Protein AF-A0A968RVN8-F1 (afdb_monomer)

pLDDT: mean 81.83, std 8.61, range [52.16, 93.81]

Mean predicted aligned error: 6.45 Å

Foldseek 3Di:
DFDDPVLLVLQVVVQCLLPCVNPQKHALVSQVLLLVQLVVLVVVPDPFPLSVLSNVLSVLCCVQQPCVLPPVPPRIHHSVSSNVCCRVQPDDPVSLLVSLVSVQCSLPRVRPQKHALSSQQSNLVSSVHDVVLSVVLQVLQPPVPPRIRHPVSSSVLCCCSNPNPDQPRSSCSSNRHD

Secondary structure (DSSP, 8-state):
-PPPHHHHHHHHHHHHHH--S-SSEEEHHHHHHHHHHHHHHHTTT-----HHHHHHHHHHHIIIIIGGG-SS-SSEEEHHHHHHHHHH-PPPHHHHHHHHHHHHHHH-SS-SSEEEHHHHHHHHHHTT--HHHHHHHHHHH-SS-SSEEEHHHHHHHHHHHHH---TT-GGGGTTS--

Sequence (178 aa):
MHLSEFQKRKLALVFYRHDIGKDGLVSFQDLEICGSRVAQLQQRVSQANTPEKMLFFFKKLWNRHYQPADLDSDGRVALEEYLTYNDFFWPDRKLELELMGSLFDAIDLNGDGQISWEEYAIYLRALEIEENIAQHAFSKLDLDGDGQIARQEYAKYLYEYHFGNDPEAIGNWFYGSY

Radius of gyration: 15.72 Å; Cα contacts (8 Å, |Δi|>4): 222; chains: 1; bounding box: 37×40×36 Å

Structure (mmCIF, N/CA/C/O backbone):
data_AF-A0A968RVN8-F1
#
_entry.id   AF-A0A968RVN8-F1
#
loop_
_atom_site.group_PDB
_atom_site.id
_atom_site.type_symbol
_atom_site.label_atom_id
_atom_site.label_alt_id
_atom_site.label_comp_id
_atom_site.label_asym_id
_atom_site.label_entity_id
_atom_site.label_seq_id
_atom_site.pdbx_PDB_ins_code
_atom_site.Cartn_x
_atom_site.Cartn_y
_atom_site.Cartn_z
_atom_site.occupancy
_atom_site.B_iso_or_equiv
_atom_site.auth_seq_id
_atom_site.auth_comp_id
_atom_site.auth_asym_id
_atom_site.auth_atom_id
_atom_site.pdbx_PDB_model_num
ATOM 1 N N . MET A 1 1 ? 9.942 -19.773 -9.737 1.00 54.84 1 MET A N 1
ATOM 2 C CA . MET A 1 1 ? 8.510 -20.126 -9.835 1.00 54.84 1 MET A CA 1
ATOM 3 C C . MET A 1 1 ? 7.863 -18.881 -10.397 1.00 54.84 1 MET A C 1
ATOM 5 O O . MET A 1 1 ? 8.031 -17.852 -9.768 1.00 54.84 1 MET A O 1
ATOM 9 N N . HIS A 1 2 ? 7.283 -18.948 -11.593 1.00 74.12 2 HIS A N 1
ATOM 10 C CA . HIS A 1 2 ? 6.738 -17.765 -12.264 1.00 74.12 2 HIS A CA 1
ATOM 11 C C . HIS A 1 2 ? 5.392 -17.352 -11.654 1.00 74.12 2 HIS A C 1
ATOM 13 O O . HIS A 1 2 ? 4.662 -18.203 -11.134 1.00 74.12 2 HIS A O 1
ATOM 19 N N . LEU A 1 3 ? 5.065 -16.066 -11.739 1.00 75.75 3 LEU A N 1
ATOM 20 C CA . LEU A 1 3 ? 3.804 -15.484 -11.297 1.00 75.75 3 LEU A CA 1
ATOM 21 C C . LEU A 1 3 ? 2.633 -16.042 -12.100 1.00 75.75 3 LEU A C 1
ATOM 23 O O . LEU A 1 3 ? 2.662 -16.093 -13.332 1.00 75.75 3 LEU A O 1
ATOM 27 N N . SER A 1 4 ? 1.554 -16.385 -11.401 1.00 82.38 4 SER A N 1
ATOM 28 C CA . SER A 1 4 ? 0.268 -16.642 -12.048 1.00 82.38 4 SER A CA 1
ATOM 29 C C . SER A 1 4 ? -0.316 -15.355 -12.642 1.00 82.38 4 SER A C 1
ATOM 31 O O . SER A 1 4 ? -0.062 -14.253 -12.153 1.00 82.38 4 SER A O 1
ATOM 33 N N . GLU A 1 5 ? -1.171 -15.485 -13.657 1.00 81.75 5 GLU A N 1
ATOM 34 C CA . GLU A 1 5 ? -1.889 -14.342 -14.247 1.00 81.75 5 GLU A CA 1
ATOM 35 C C . GLU A 1 5 ? -2.718 -13.565 -13.213 1.00 81.75 5 GLU A C 1
ATOM 37 O O . GLU A 1 5 ? -2.828 -12.344 -13.286 1.00 81.75 5 GLU A O 1
ATOM 42 N N . PHE A 1 6 ? -3.249 -14.253 -12.200 1.00 79.44 6 PHE A N 1
ATOM 43 C CA . PHE A 1 6 ? -3.960 -13.612 -11.097 1.00 79.44 6 PHE A CA 1
ATOM 44 C C . PHE A 1 6 ? -3.031 -12.742 -10.236 1.00 79.44 6 PHE A C 1
ATOM 46 O O . PHE A 1 6 ? -3.369 -11.606 -9.913 1.00 79.44 6 PHE A O 1
ATOM 53 N N . GLN A 1 7 ? -1.830 -13.231 -9.912 1.00 76.88 7 GLN A N 1
ATOM 54 C CA . GLN A 1 7 ? -0.839 -12.454 -9.159 1.00 76.88 7 GLN A CA 1
ATOM 55 C C . GLN A 1 7 ? -0.337 -11.244 -9.954 1.00 76.88 7 GLN A C 1
ATOM 57 O O . GLN A 1 7 ? -0.243 -10.158 -9.389 1.00 76.88 7 GLN A O 1
ATOM 62 N N . LYS A 1 8 ? -0.094 -11.393 -11.264 1.00 82.69 8 LYS A N 1
ATOM 63 C CA . LYS A 1 8 ? 0.290 -10.265 -12.131 1.00 82.69 8 LYS A CA 1
ATOM 64 C C . LYS A 1 8 ? -0.779 -9.175 -12.164 1.00 82.69 8 LYS A C 1
ATOM 66 O O . LYS A 1 8 ? -0.439 -8.002 -12.082 1.00 82.69 8 LYS A O 1
ATOM 71 N N . ARG A 1 9 ? -2.064 -9.548 -12.226 1.00 83.19 9 ARG A N 1
ATOM 72 C CA . ARG A 1 9 ? -3.177 -8.583 -12.169 1.00 83.19 9 ARG A CA 1
ATOM 73 C C . ARG A 1 9 ? -3.208 -7.815 -10.852 1.00 83.19 9 ARG A C 1
ATOM 75 O O . ARG A 1 9 ? -3.314 -6.594 -10.881 1.00 83.19 9 ARG A O 1
ATOM 82 N N . LYS A 1 10 ? -3.046 -8.502 -9.715 1.00 80.19 10 LYS A N 1
ATOM 83 C CA . LYS A 1 10 ? -2.976 -7.843 -8.399 1.00 80.19 10 LYS A CA 1
ATOM 84 C C . LYS A 1 10 ? -1.804 -6.864 -8.311 1.00 80.19 10 LYS A C 1
ATOM 86 O O . LYS A 1 10 ? -1.986 -5.742 -7.851 1.00 80.19 10 LYS A O 1
ATOM 91 N N . LEU A 1 11 ? -0.624 -7.267 -8.788 1.00 82.56 11 LEU A N 1
ATOM 92 C CA . LEU A 1 11 ? 0.563 -6.409 -8.822 1.00 82.56 11 LEU A CA 1
ATOM 93 C C . LEU A 1 11 ? 0.368 -5.191 -9.731 1.00 82.56 11 LEU A C 1
ATOM 95 O O . LEU A 1 11 ? 0.687 -4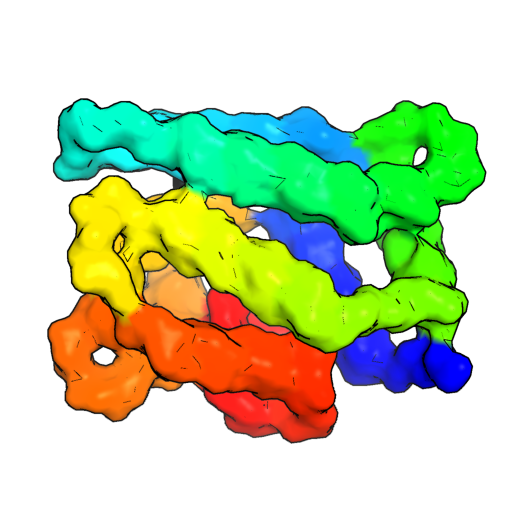.080 -9.324 1.00 82.56 11 LEU A O 1
ATOM 99 N N . ALA A 1 12 ? -0.204 -5.380 -10.921 1.00 86.25 12 ALA A N 1
ATOM 100 C CA . ALA A 1 12 ? -0.502 -4.283 -11.837 1.00 86.25 12 ALA A CA 1
ATOM 101 C C . ALA A 1 12 ? -1.507 -3.292 -11.236 1.00 86.25 12 ALA A C 1
ATOM 103 O O . ALA A 1 12 ? -1.324 -2.085 -11.348 1.00 86.25 12 ALA A O 1
ATOM 104 N N . LEU A 1 13 ? -2.539 -3.780 -10.540 1.00 83.50 13 LEU A N 1
ATOM 105 C CA . LEU A 1 13 ? -3.492 -2.910 -9.856 1.00 83.50 13 LEU A CA 1
ATOM 106 C C . LEU A 1 13 ? -2.806 -2.067 -8.776 1.00 83.50 13 LEU A C 1
ATOM 108 O O . LEU A 1 13 ? -3.009 -0.858 -8.728 1.00 83.50 13 LEU A O 1
ATOM 112 N N . VAL A 1 14 ? -1.951 -2.680 -7.954 1.00 81.81 14 VAL A N 1
ATOM 113 C CA . VAL A 1 14 ? -1.160 -1.950 -6.951 1.00 81.81 14 VAL A CA 1
ATOM 114 C C . VAL A 1 14 ? -0.243 -0.927 -7.619 1.00 81.81 14 VAL A C 1
ATOM 116 O O . VAL A 1 14 ? -0.164 0.201 -7.143 1.00 81.81 14 VAL A O 1
ATOM 119 N N . PHE A 1 15 ? 0.407 -1.282 -8.727 1.00 87.69 15 PHE A N 1
ATOM 120 C CA . PHE A 1 15 ? 1.258 -0.371 -9.490 1.00 87.69 15 PHE A CA 1
ATOM 121 C C . PHE A 1 15 ? 0.478 0.868 -9.953 1.00 87.69 15 PHE A C 1
ATOM 123 O O . PHE A 1 15 ? 0.851 1.986 -9.614 1.00 87.69 15 PHE A O 1
ATOM 130 N N . TYR A 1 16 ? -0.668 0.686 -10.615 1.00 86.38 16 TYR A N 1
ATOM 131 C CA . TYR A 1 16 ? -1.487 1.806 -11.097 1.00 86.38 16 TYR A CA 1
ATOM 132 C C . TYR A 1 16 ? -2.093 2.661 -9.980 1.00 86.38 16 TYR A C 1
ATOM 134 O O . TYR A 1 16 ? -2.406 3.825 -10.200 1.00 86.38 16 TYR A O 1
ATOM 142 N N . ARG A 1 17 ? -2.273 2.109 -8.774 1.00 82.38 17 ARG A N 1
ATOM 143 C CA . ARG A 1 17 ? -2.678 2.898 -7.599 1.00 82.38 17 ARG A CA 1
ATOM 144 C C . ARG A 1 17 ? -1.549 3.797 -7.086 1.00 82.38 17 ARG A C 1
ATOM 146 O O . ARG A 1 17 ? -1.838 4.832 -6.496 1.00 82.38 17 ARG A O 1
ATOM 153 N N . HIS A 1 18 ? -0.294 3.395 -7.280 1.00 84.00 18 HIS A N 1
ATOM 154 C CA . HIS A 1 18 ? 0.878 4.179 -6.890 1.00 84.00 18 HIS A CA 1
ATOM 155 C C . HIS A 1 18 ? 1.348 5.141 -7.988 1.00 84.00 18 HIS A C 1
ATOM 157 O O . HIS A 1 18 ? 2.009 6.119 -7.655 1.00 84.00 18 HIS A O 1
ATOM 163 N N . ASP A 1 19 ? 0.979 4.911 -9.252 1.00 87.06 19 ASP A N 1
ATOM 164 C CA . ASP A 1 19 ? 1.137 5.861 -10.363 1.00 87.06 19 ASP A CA 1
ATOM 165 C C . ASP A 1 19 ? 0.111 7.003 -10.239 1.00 87.06 19 ASP A C 1
ATOM 167 O O . ASP A 1 19 ? -0.948 7.033 -10.873 1.00 87.06 19 ASP A O 1
ATOM 171 N N . ILE A 1 20 ? 0.407 7.940 -9.340 1.00 83.69 20 ILE A N 1
ATOM 172 C CA . ILE A 1 20 ? -0.450 9.097 -9.066 1.00 83.69 20 ILE A CA 1
ATOM 173 C C . ILE A 1 20 ? -0.347 10.137 -10.185 1.00 83.69 20 ILE A C 1
ATOM 175 O O . ILE A 1 20 ? -1.344 10.795 -10.498 1.00 83.69 20 ILE A O 1
ATOM 179 N N . GLY A 1 21 ? 0.831 10.286 -10.794 1.00 82.31 21 GLY A N 1
ATOM 180 C CA . GLY A 1 21 ? 1.052 11.122 -11.970 1.00 82.31 21 GLY A CA 1
ATOM 181 C C . GLY A 1 21 ? 0.273 10.664 -13.206 1.00 82.31 21 GLY A C 1
ATOM 182 O O . GLY A 1 21 ? -0.003 11.492 -14.080 1.00 82.31 21 GLY A O 1
ATOM 183 N N . LYS A 1 22 ? -0.140 9.389 -13.249 1.00 85.25 22 LYS A N 1
ATOM 184 C CA . LYS A 1 22 ? -0.797 8.716 -14.382 1.00 85.25 22 LYS A CA 1
ATOM 185 C C . LYS A 1 22 ? 0.043 8.790 -15.650 1.00 85.25 22 LYS A C 1
ATOM 187 O O . LYS A 1 22 ? -0.500 8.915 -16.752 1.00 85.25 22 LYS A O 1
ATOM 192 N N . ASP A 1 23 ? 1.363 8.760 -15.492 1.00 88.00 23 ASP A N 1
ATOM 193 C CA . ASP A 1 23 ? 2.311 8.762 -16.605 1.00 88.00 23 ASP A CA 1
ATOM 194 C C . ASP A 1 23 ? 2.719 7.338 -17.023 1.00 88.00 23 ASP A C 1
ATOM 196 O O . ASP A 1 23 ? 3.462 7.168 -17.992 1.00 88.00 23 ASP A O 1
ATOM 200 N N . GLY A 1 24 ? 2.155 6.317 -16.365 1.00 87.75 24 GLY A N 1
ATOM 201 C CA . GLY A 1 24 ? 2.443 4.907 -16.603 1.00 87.75 24 GLY A CA 1
ATOM 202 C C . GLY A 1 24 ? 3.700 4.423 -15.885 1.00 87.75 24 GLY A C 1
ATOM 203 O O . GLY A 1 24 ? 4.106 3.280 -16.104 1.00 87.75 24 GLY A O 1
ATOM 204 N N . LEU A 1 25 ? 4.310 5.267 -15.052 1.00 91.31 25 LEU A N 1
ATOM 205 C CA . LEU A 1 25 ? 5.538 4.994 -14.325 1.00 91.31 25 LEU A CA 1
ATOM 206 C C . LEU A 1 25 ? 5.304 5.257 -12.837 1.00 91.31 25 LEU A C 1
ATOM 208 O O . LEU A 1 25 ? 4.584 6.169 -12.453 1.00 91.31 25 LEU A O 1
ATOM 212 N N . VAL A 1 26 ? 5.939 4.468 -11.974 1.00 92.00 26 VAL A N 1
ATOM 213 C CA . VAL A 1 26 ? 5.974 4.786 -10.542 1.00 92.00 26 VAL A CA 1
ATOM 214 C C . VAL A 1 26 ? 7.328 5.382 -10.212 1.00 92.00 26 VAL A C 1
ATOM 216 O O . VAL A 1 26 ? 8.367 4.758 -10.423 1.00 92.00 26 VAL A O 1
ATOM 219 N N . SER A 1 27 ? 7.319 6.586 -9.656 1.00 92.50 27 SER A N 1
ATOM 220 C CA . SER A 1 27 ? 8.504 7.273 -9.159 1.00 92.50 27 SER A CA 1
ATOM 221 C C . SER A 1 27 ? 8.377 7.581 -7.669 1.00 92.50 27 SER A C 1
ATOM 223 O O . SER A 1 27 ? 7.292 7.555 -7.080 1.00 92.50 27 SER A O 1
ATOM 225 N N . PHE A 1 28 ? 9.492 7.940 -7.031 1.00 89.44 28 PHE A N 1
ATOM 226 C CA . PHE A 1 28 ? 9.434 8.426 -5.652 1.00 89.44 28 PHE A CA 1
ATOM 227 C C . PHE A 1 28 ? 8.563 9.689 -5.525 1.00 89.44 28 PHE A C 1
ATOM 229 O O . PHE A 1 28 ? 7.911 9.880 -4.500 1.00 89.44 28 PHE A O 1
ATOM 236 N N . GLN A 1 29 ? 8.487 10.504 -6.582 1.00 89.31 29 GLN A N 1
ATOM 237 C CA . GLN A 1 29 ? 7.678 11.720 -6.605 1.00 89.31 29 GLN A CA 1
ATOM 238 C C . GLN A 1 29 ? 6.176 11.420 -6.472 1.00 89.31 29 GLN A C 1
ATOM 240 O O . GLN A 1 29 ? 5.472 12.154 -5.778 1.00 89.31 29 GLN A O 1
ATOM 245 N N . ASP A 1 30 ? 5.680 10.331 -7.065 1.00 87.31 30 ASP A N 1
ATOM 246 C CA . ASP A 1 30 ? 4.279 9.914 -6.917 1.00 87.31 30 ASP A CA 1
ATOM 247 C C . ASP A 1 30 ? 3.950 9.609 -5.455 1.00 87.31 30 ASP A C 1
ATOM 249 O O . ASP A 1 30 ? 2.958 10.089 -4.895 1.00 87.31 30 ASP A O 1
ATOM 253 N N . LEU A 1 31 ? 4.851 8.890 -4.788 1.00 85.69 31 LEU A N 1
ATOM 254 C CA . LEU A 1 31 ? 4.709 8.555 -3.377 1.00 85.69 31 LEU A CA 1
ATOM 255 C C . LEU A 1 31 ? 4.801 9.802 -2.476 1.00 85.69 31 LEU A C 1
ATOM 257 O O . LEU A 1 31 ? 4.057 9.919 -1.497 1.00 85.69 31 LEU A O 1
ATOM 261 N N . GLU A 1 32 ? 5.655 10.773 -2.818 1.00 85.56 32 GLU A N 1
ATOM 262 C CA . GLU A 1 32 ? 5.727 12.070 -2.129 1.00 85.56 32 GLU A CA 1
ATOM 263 C C . GLU A 1 32 ? 4.435 12.884 -2.281 1.00 85.56 32 GLU A C 1
ATOM 265 O O . GLU A 1 32 ? 3.979 13.509 -1.314 1.00 85.56 32 GLU A O 1
ATOM 270 N N . ILE A 1 33 ? 3.808 12.853 -3.462 1.00 86.50 33 ILE A N 1
ATOM 271 C CA . ILE A 1 33 ? 2.500 13.478 -3.692 1.00 86.50 33 ILE A CA 1
ATOM 272 C C . ILE A 1 33 ? 1.448 12.816 -2.800 1.00 86.50 33 ILE A C 1
ATOM 274 O O . ILE A 1 33 ? 0.685 13.528 -2.138 1.00 86.50 33 ILE A O 1
ATOM 278 N N . CYS A 1 34 ? 1.428 11.482 -2.714 1.00 84.19 34 CYS A N 1
ATOM 279 C CA . CYS A 1 34 ? 0.509 10.771 -1.824 1.00 84.19 34 CYS A CA 1
ATOM 280 C C . CYS A 1 34 ? 0.698 11.183 -0.362 1.00 84.19 34 CYS A C 1
ATOM 282 O O . CYS A 1 34 ? -0.265 11.556 0.311 1.00 84.19 34 CYS A O 1
ATOM 284 N N . GLY A 1 35 ? 1.940 11.162 0.131 1.00 83.44 35 GLY A N 1
ATOM 285 C CA . GLY A 1 35 ? 2.257 11.556 1.506 1.00 83.44 35 GLY A CA 1
ATOM 286 C C . GLY A 1 35 ? 1.851 13.000 1.802 1.00 83.44 35 GLY A C 1
ATOM 287 O O . GLY A 1 35 ? 1.247 13.284 2.838 1.00 83.44 35 GLY A O 1
ATOM 288 N N . SER A 1 36 ? 2.089 13.904 0.850 1.00 83.62 36 SER A N 1
ATOM 289 C CA . SER A 1 36 ? 1.682 15.309 0.949 1.00 83.62 36 SER A CA 1
ATOM 290 C C . SER A 1 36 ? 0.160 15.475 0.988 1.00 83.62 36 SER A C 1
ATOM 292 O O . SER A 1 36 ? -0.349 16.311 1.735 1.00 83.62 36 SER A O 1
ATOM 294 N N . ARG A 1 37 ? -0.591 14.671 0.225 1.00 85.81 37 ARG A N 1
ATOM 295 C CA . ARG A 1 37 ? -2.063 14.680 0.246 1.00 85.81 37 ARG A CA 1
ATOM 296 C C . ARG A 1 37 ? -2.613 14.188 1.578 1.00 85.81 37 ARG A C 1
ATOM 298 O O . ARG A 1 37 ? -3.489 14.852 2.129 1.00 85.81 37 ARG A O 1
ATOM 305 N N . VAL A 1 38 ? -2.071 13.093 2.121 1.00 83.31 38 VAL A N 1
ATOM 306 C CA . VAL A 1 38 ? -2.436 12.603 3.464 1.00 83.31 38 VAL A CA 1
ATOM 307 C C . VAL A 1 38 ? -2.198 13.701 4.497 1.00 83.31 38 VAL A C 1
ATOM 309 O O . VAL A 1 38 ? -3.113 14.044 5.238 1.00 83.31 38 VAL A O 1
ATOM 312 N N . ALA A 1 39 ? -1.018 14.328 4.483 1.00 81.31 39 ALA A N 1
ATOM 313 C CA . ALA A 1 39 ? -0.673 15.422 5.389 1.00 81.31 39 ALA A CA 1
ATOM 314 C C . ALA A 1 39 ? -1.661 16.600 5.313 1.00 81.31 39 ALA A C 1
ATOM 316 O O . ALA A 1 39 ? -2.132 17.095 6.337 1.00 81.31 39 ALA A O 1
ATOM 317 N N . GLN A 1 40 ? -2.006 17.042 4.101 1.00 82.00 40 GLN A N 1
ATOM 318 C CA . GLN A 1 40 ? -2.939 18.153 3.891 1.00 82.00 40 GLN A CA 1
ATOM 319 C C . GLN A 1 40 ? -4.366 17.819 4.330 1.00 82.00 40 GLN A C 1
ATOM 321 O O . GLN A 1 40 ? -5.053 18.673 4.894 1.00 82.00 40 GLN A O 1
ATOM 326 N N . LEU A 1 41 ? -4.834 16.601 4.049 1.00 80.62 41 LEU A N 1
ATOM 327 C CA . LEU A 1 41 ? -6.157 16.136 4.458 1.00 80.62 41 LEU A CA 1
ATOM 328 C C . LEU A 1 41 ? -6.232 15.963 5.975 1.00 80.62 41 LEU A C 1
ATOM 330 O O . LEU A 1 41 ? -7.215 16.375 6.585 1.00 80.62 41 LEU A O 1
ATOM 334 N N . GLN A 1 42 ? -5.170 15.447 6.587 1.00 74.25 42 GLN A N 1
ATOM 335 C CA . GLN A 1 42 ? -5.079 15.265 8.027 1.00 74.25 42 GLN A CA 1
ATOM 336 C C . GLN A 1 42 ? -5.088 16.593 8.786 1.00 74.25 42 GLN A C 1
ATOM 338 O O . GLN A 1 42 ? -5.808 16.703 9.772 1.00 74.25 42 GLN A O 1
ATOM 343 N N . GLN A 1 43 ? -4.357 17.617 8.331 1.00 70.94 43 GLN A N 1
ATOM 344 C CA . GLN A 1 43 ? -4.339 18.938 8.986 1.00 70.94 43 GLN A CA 1
ATOM 345 C C . GLN A 1 43 ? -5.728 19.589 9.087 1.00 70.94 43 GLN A C 1
ATOM 347 O O . GLN A 1 43 ? -5.943 20.475 9.913 1.00 70.94 43 GLN A O 1
ATOM 352 N N . ARG A 1 44 ? -6.682 19.160 8.253 1.00 65.44 44 ARG A N 1
ATOM 353 C CA . ARG A 1 44 ? -8.081 19.608 8.308 1.00 65.44 44 ARG A CA 1
ATOM 354 C C . ARG A 1 44 ? -8.907 18.869 9.367 1.00 65.44 44 ARG A C 1
ATOM 356 O O . ARG A 1 44 ? -9.990 19.340 9.695 1.00 65.44 44 ARG A O 1
ATOM 363 N N . VAL A 1 45 ? -8.413 17.737 9.872 1.00 59.75 45 VAL A N 1
ATOM 364 C CA . VAL A 1 45 ? -9.125 16.798 10.756 1.00 59.75 45 VAL A CA 1
ATOM 365 C C . VAL A 1 45 ? -8.472 16.689 12.145 1.00 59.75 45 VAL A C 1
ATOM 367 O O . VAL A 1 45 ? -9.184 16.549 13.133 1.00 59.75 45 VAL A O 1
ATOM 370 N N . SER A 1 46 ? -7.143 16.811 12.266 1.00 55.50 46 SER A N 1
ATOM 371 C CA . SER A 1 46 ? -6.407 16.723 13.541 1.00 55.50 46 SER A CA 1
ATOM 372 C C . SER A 1 46 ? -5.111 17.558 13.535 1.00 55.50 46 SER A C 1
ATOM 374 O O . SER A 1 46 ? -4.497 17.756 12.490 1.00 55.50 46 SER A O 1
ATOM 376 N N . GLN A 1 47 ? -4.673 18.039 14.710 1.00 52.84 47 GLN A N 1
ATOM 377 C CA . GLN A 1 47 ? -3.402 18.772 14.909 1.00 52.84 47 GLN A CA 1
ATOM 378 C C . GLN A 1 47 ? -2.169 17.853 15.062 1.00 52.84 47 GLN A C 1
ATOM 380 O O . GLN A 1 47 ? -1.071 18.338 15.333 1.00 52.84 47 GLN A O 1
ATOM 385 N N . ALA A 1 48 ? -2.324 16.532 14.934 1.00 53.56 48 ALA A N 1
ATOM 386 C CA . ALA A 1 48 ? -1.216 15.591 15.080 1.00 53.56 48 ALA A CA 1
ATOM 387 C C . ALA A 1 48 ? -0.234 15.662 13.888 1.00 53.56 48 ALA A C 1
ATOM 389 O O . ALA A 1 48 ? -0.634 15.580 12.727 1.00 53.56 48 ALA A O 1
ATOM 390 N N . ASN A 1 49 ? 1.067 15.784 14.183 1.00 52.16 49 ASN A N 1
ATOM 391 C CA . ASN A 1 49 ? 2.176 15.762 13.216 1.00 52.16 49 ASN A CA 1
ATOM 392 C C . ASN A 1 49 ? 2.454 14.335 12.692 1.00 52.16 49 ASN A C 1
ATOM 394 O O . ASN A 1 49 ? 3.531 13.782 12.895 1.00 52.16 49 ASN A O 1
ATOM 398 N N . THR A 1 50 ? 1.491 13.724 12.004 1.00 58.09 50 THR A N 1
ATOM 399 C CA . THR A 1 50 ? 1.631 12.384 11.402 1.00 58.09 50 THR A CA 1
ATOM 400 C C . THR A 1 50 ? 2.129 12.300 9.934 1.00 58.09 50 THR A C 1
ATOM 402 O O . THR A 1 50 ? 2.369 11.175 9.485 1.00 58.09 50 THR A O 1
ATOM 405 N N . PRO A 1 51 ? 2.409 13.390 9.169 1.00 64.31 51 PRO A N 1
ATOM 406 C CA . PRO A 1 51 ? 2.961 13.281 7.803 1.00 64.31 51 PRO A CA 1
ATOM 407 C C . PRO A 1 51 ? 4.236 12.434 7.699 1.00 64.31 51 PRO A C 1
ATOM 409 O O . PRO A 1 51 ? 4.500 11.791 6.683 1.00 64.31 51 PRO A O 1
ATOM 412 N N . GLU A 1 52 ? 5.029 12.427 8.770 1.00 74.56 52 GLU A N 1
ATOM 413 C CA . GLU A 1 52 ? 6.331 11.772 8.844 1.00 74.56 52 GLU A CA 1
ATOM 414 C C . GLU A 1 52 ? 6.223 10.248 8.754 1.00 74.56 52 GLU A C 1
ATOM 416 O O . GLU A 1 52 ? 7.037 9.625 8.071 1.00 74.56 52 GLU A O 1
ATOM 421 N N . LYS A 1 53 ? 5.200 9.637 9.376 1.00 80.38 53 LYS A N 1
ATOM 422 C CA . LYS A 1 53 ? 5.006 8.179 9.330 1.00 80.38 53 LYS A CA 1
ATOM 423 C C . LYS A 1 53 ? 4.667 7.708 7.917 1.00 80.38 53 LYS A C 1
ATOM 425 O O . LYS A 1 53 ? 5.241 6.731 7.443 1.00 80.38 53 LYS A O 1
ATOM 430 N N . MET A 1 54 ? 3.779 8.433 7.236 1.00 83.06 54 MET A N 1
ATOM 431 C CA . MET A 1 54 ? 3.360 8.115 5.871 1.00 83.06 54 MET A CA 1
ATOM 432 C C . MET A 1 54 ? 4.514 8.291 4.876 1.00 83.06 54 MET A C 1
ATOM 434 O O . MET A 1 54 ? 4.778 7.406 4.066 1.00 83.06 54 MET A O 1
ATOM 438 N N . LEU A 1 55 ? 5.278 9.384 4.985 1.00 82.06 55 LEU A N 1
ATOM 439 C CA . LEU A 1 55 ? 6.473 9.587 4.159 1.00 82.06 55 LEU A CA 1
ATOM 440 C C . LEU A 1 55 ? 7.545 8.519 4.431 1.00 82.06 55 LEU A C 1
ATOM 442 O O . LEU A 1 55 ? 8.185 8.015 3.506 1.00 82.06 55 LEU A O 1
ATOM 446 N N . PHE A 1 56 ? 7.734 8.139 5.696 1.00 85.31 56 PHE A N 1
ATOM 447 C CA . PHE A 1 56 ? 8.651 7.069 6.075 1.00 85.31 56 PHE A CA 1
ATOM 448 C C . PHE A 1 56 ? 8.220 5.711 5.506 1.00 85.31 56 PHE A C 1
ATOM 450 O O . PHE A 1 56 ? 9.066 4.970 4.997 1.00 85.31 56 PHE A O 1
ATOM 457 N N . PHE A 1 57 ? 6.919 5.403 5.534 1.00 88.31 57 PHE A N 1
ATOM 458 C CA . PHE A 1 57 ? 6.357 4.230 4.870 1.00 88.31 57 PHE A CA 1
ATOM 459 C C . PHE A 1 57 ? 6.647 4.255 3.366 1.00 88.31 57 PHE A C 1
ATOM 461 O O . PHE A 1 57 ? 7.211 3.295 2.846 1.00 88.31 57 PHE A O 1
ATOM 468 N N . PHE A 1 58 ? 6.358 5.360 2.678 1.00 87.44 58 PHE A N 1
ATOM 469 C CA . PHE A 1 58 ? 6.604 5.477 1.241 1.00 87.44 58 PHE A CA 1
ATOM 470 C C . PHE A 1 58 ? 8.078 5.332 0.871 1.00 87.44 58 PHE A C 1
ATOM 472 O O . PHE A 1 58 ? 8.411 4.664 -0.105 1.00 87.44 58 PHE A O 1
ATOM 479 N N . LYS A 1 59 ? 8.983 5.862 1.694 1.00 89.00 59 LYS A N 1
ATOM 480 C CA . LYS A 1 59 ? 10.423 5.648 1.528 1.00 89.00 59 LYS A CA 1
ATOM 481 C C . LYS A 1 59 ? 10.820 4.182 1.697 1.00 89.00 59 LYS A C 1
ATOM 483 O O . LYS A 1 59 ? 11.644 3.682 0.933 1.00 89.00 59 LYS A O 1
ATOM 488 N N . LYS A 1 60 ? 10.240 3.478 2.676 1.00 89.56 60 LYS A N 1
ATOM 489 C CA . LYS A 1 60 ? 10.432 2.028 2.829 1.00 89.56 60 LYS A CA 1
ATOM 490 C C . LYS A 1 60 ? 9.883 1.261 1.626 1.00 89.56 60 LYS A C 1
ATOM 492 O O . LYS A 1 60 ? 10.580 0.382 1.133 1.00 89.56 60 LYS A O 1
ATOM 497 N N . LEU A 1 61 ? 8.679 1.596 1.162 1.00 88.44 61 LEU A N 1
ATOM 498 C CA . LEU A 1 61 ? 8.039 0.987 -0.005 1.00 88.44 61 LEU A CA 1
ATOM 499 C C . LEU A 1 61 ? 8.914 1.157 -1.251 1.00 88.44 61 LEU A C 1
ATOM 501 O O . LEU A 1 61 ? 9.239 0.165 -1.898 1.00 88.44 61 LEU A O 1
ATOM 505 N N . TRP A 1 62 ? 9.360 2.385 -1.532 1.00 89.94 62 TRP A N 1
ATOM 506 C CA . TRP A 1 62 ? 10.226 2.694 -2.669 1.00 89.94 62 TRP A CA 1
ATOM 507 C C . TRP A 1 62 ? 11.502 1.861 -2.658 1.00 89.94 62 TRP A C 1
ATOM 509 O O . TRP A 1 62 ? 11.723 1.064 -3.563 1.00 89.94 62 TRP A O 1
ATOM 519 N N . ASN A 1 63 ? 12.299 1.974 -1.593 1.00 89.81 63 ASN A N 1
ATOM 520 C CA . ASN A 1 63 ? 13.598 1.303 -1.497 1.00 89.81 63 ASN A CA 1
ATOM 521 C C . ASN A 1 63 ? 13.496 -0.226 -1.591 1.00 89.81 63 ASN A C 1
ATOM 523 O O . ASN A 1 63 ? 14.481 -0.904 -1.874 1.00 89.81 63 ASN A O 1
ATOM 527 N N . ARG A 1 64 ? 12.322 -0.781 -1.276 1.00 84.25 64 ARG A N 1
ATOM 528 C CA . ARG A 1 64 ? 12.116 -2.217 -1.129 1.00 84.25 64 ARG A CA 1
ATOM 529 C C . ARG A 1 64 ? 11.456 -2.868 -2.338 1.00 84.25 64 ARG A C 1
ATOM 531 O O . ARG A 1 64 ? 11.844 -3.979 -2.675 1.00 84.25 64 ARG A O 1
ATOM 538 N N . HIS A 1 65 ? 10.471 -2.208 -2.945 1.00 82.81 65 HIS A N 1
ATOM 539 C CA . HIS A 1 65 ? 9.673 -2.771 -4.039 1.00 82.81 65 HIS A CA 1
ATOM 540 C C . HIS A 1 65 ? 9.955 -2.137 -5.391 1.00 82.81 65 HIS A C 1
ATOM 542 O O . HIS A 1 65 ? 9.880 -2.837 -6.395 1.00 82.81 65 HIS A O 1
ATOM 548 N N . TYR A 1 66 ? 10.262 -0.841 -5.421 1.00 88.75 66 TYR A N 1
ATOM 549 C CA . TYR A 1 66 ? 10.418 -0.106 -6.673 1.00 88.75 66 TYR A CA 1
ATOM 550 C C . TYR A 1 66 ? 11.890 0.060 -7.039 1.00 88.75 66 TYR A C 1
ATOM 552 O O . TYR A 1 66 ? 12.293 -0.364 -8.108 1.00 88.75 66 TYR A O 1
ATOM 560 N N . GLN A 1 67 ? 12.732 0.539 -6.124 1.00 90.12 67 GLN A N 1
ATOM 561 C CA . GLN A 1 67 ? 14.157 0.747 -6.394 1.00 90.12 67 GLN A CA 1
ATOM 562 C C . GLN A 1 67 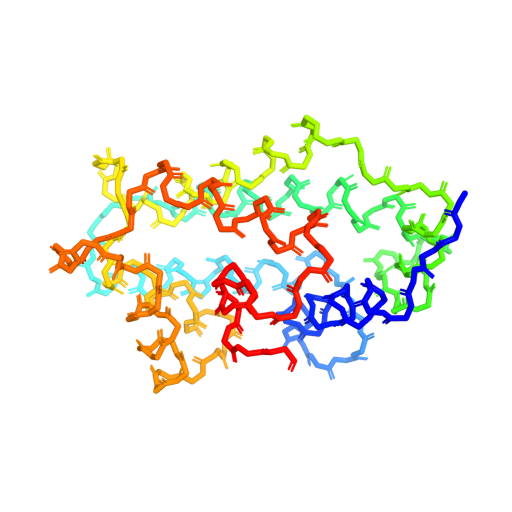? 14.893 -0.514 -6.896 1.00 90.12 67 GLN A C 1
ATOM 564 O O . GLN A 1 67 ? 15.718 -0.385 -7.790 1.00 90.12 67 GLN A O 1
ATOM 569 N N . PRO A 1 68 ? 14.644 -1.735 -6.379 1.00 88.94 68 PRO A N 1
ATOM 570 C CA . PRO A 1 68 ? 15.278 -2.935 -6.935 1.00 88.94 68 PRO A CA 1
ATOM 571 C C . PRO A 1 68 ? 14.702 -3.371 -8.290 1.00 88.94 68 PRO A C 1
ATOM 573 O O . PRO A 1 68 ? 15.327 -4.175 -8.979 1.00 88.94 68 PRO A O 1
ATOM 576 N N . ALA A 1 69 ? 13.501 -2.892 -8.621 1.00 89.00 69 ALA A N 1
ATOM 577 C CA . ALA A 1 69 ? 12.811 -3.141 -9.876 1.00 89.00 69 ALA A CA 1
ATOM 578 C C . ALA A 1 69 ? 13.095 -2.068 -10.939 1.00 89.00 69 ALA A C 1
ATOM 580 O O . ALA A 1 69 ? 12.705 -2.274 -12.074 1.00 89.00 69 ALA A O 1
ATOM 581 N N . ASP A 1 70 ? 13.771 -0.970 -10.594 1.00 92.12 70 ASP A N 1
ATOM 582 C CA . ASP A 1 70 ? 14.317 0.026 -11.524 1.00 92.12 70 ASP A CA 1
ATOM 583 C C . ASP A 1 70 ? 15.552 -0.581 -12.221 1.00 92.12 70 ASP A C 1
ATOM 585 O O . ASP A 1 70 ? 16.676 -0.538 -11.702 1.00 92.12 70 ASP A O 1
ATOM 589 N N . LEU A 1 71 ? 15.327 -1.289 -13.335 1.00 88.88 71 LEU A N 1
ATOM 590 C CA . LEU A 1 71 ? 16.354 -2.119 -13.973 1.00 88.88 71 LEU A CA 1
ATOM 591 C C . LEU A 1 71 ? 17.284 -1.294 -14.860 1.00 88.88 71 LEU A C 1
ATOM 593 O O . LEU A 1 71 ? 18.449 -1.670 -15.033 1.00 88.88 71 LEU A O 1
ATOM 597 N N . ASP A 1 72 ? 16.782 -0.198 -15.424 1.00 91.44 72 ASP A N 1
ATOM 598 C CA . ASP A 1 72 ? 17.567 0.733 -16.229 1.00 91.44 72 ASP A CA 1
ATOM 599 C C . ASP A 1 72 ? 18.152 1.911 -15.426 1.00 91.44 72 ASP A C 1
ATOM 601 O O . ASP A 1 72 ? 19.031 2.619 -15.931 1.00 91.44 72 ASP A O 1
ATOM 605 N N . SER A 1 73 ? 17.791 2.026 -14.142 1.00 90.81 73 SER A N 1
ATOM 606 C C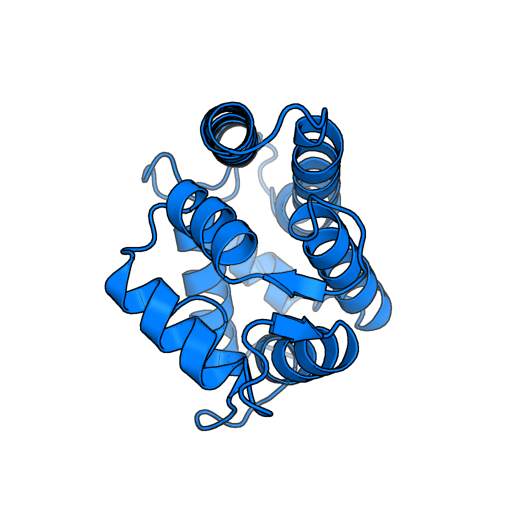A . SER A 1 73 ? 18.272 3.046 -13.203 1.00 90.81 73 SER A CA 1
ATOM 607 C C . SER A 1 73 ? 17.905 4.472 -13.616 1.00 90.81 73 SER A C 1
ATOM 609 O O . SER A 1 73 ? 18.672 5.409 -13.353 1.00 90.81 73 SER A O 1
ATOM 611 N N . ASP A 1 74 ? 16.753 4.657 -14.264 1.00 91.50 74 ASP A N 1
ATOM 612 C CA . ASP A 1 74 ? 16.246 5.973 -14.654 1.00 91.50 74 ASP A CA 1
ATOM 613 C C . ASP A 1 74 ? 15.541 6.723 -13.500 1.00 91.50 74 ASP A C 1
ATOM 615 O O . ASP A 1 74 ? 15.203 7.909 -13.624 1.00 91.50 74 ASP A O 1
ATOM 619 N N . GLY A 1 75 ? 15.403 6.073 -12.336 1.00 89.56 75 GLY A N 1
ATOM 620 C CA . GLY A 1 75 ? 14.758 6.618 -11.143 1.00 89.56 75 GLY A CA 1
ATOM 621 C C . GLY A 1 75 ? 13.232 6.517 -11.172 1.00 89.56 75 GLY A C 1
ATOM 622 O O . GLY A 1 75 ? 12.557 7.120 -10.327 1.00 89.56 75 GLY A O 1
ATOM 623 N N . ARG A 1 76 ? 12.690 5.782 -12.138 1.00 92.69 76 ARG A N 1
ATOM 624 C CA . ARG A 1 76 ? 11.282 5.452 -12.325 1.00 92.69 76 ARG A CA 1
ATOM 625 C C . ARG A 1 76 ? 11.190 3.941 -12.517 1.00 92.69 76 ARG A C 1
ATOM 627 O O . ARG A 1 76 ? 12.182 3.250 -12.680 1.00 92.69 76 ARG A O 1
ATOM 634 N N . VAL A 1 77 ? 9.988 3.403 -12.389 1.00 93.00 77 VAL A N 1
ATOM 635 C CA . VAL A 1 77 ? 9.759 1.973 -12.588 1.00 93.00 77 VAL A CA 1
ATOM 636 C C . VAL A 1 77 ? 8.594 1.816 -13.533 1.00 93.00 77 VAL A C 1
ATOM 638 O O . VAL A 1 77 ? 7.489 2.267 -13.220 1.00 93.00 77 VAL A O 1
ATOM 641 N N . ALA A 1 78 ? 8.830 1.168 -14.669 1.00 93.81 78 ALA A N 1
ATOM 642 C CA . ALA A 1 78 ? 7.776 0.753 -15.579 1.00 93.81 78 ALA A CA 1
ATOM 643 C C . ALA A 1 78 ? 7.098 -0.535 -15.091 1.00 93.81 78 ALA A C 1
ATOM 645 O O . ALA A 1 78 ? 7.673 -1.346 -14.355 1.00 93.81 78 ALA A O 1
ATOM 646 N N . LEU A 1 79 ? 5.858 -0.763 -15.532 1.00 90.56 79 LEU A N 1
ATOM 647 C CA . LEU A 1 79 ? 5.102 -1.955 -15.147 1.00 90.56 79 LEU A CA 1
ATOM 648 C C . LEU A 1 79 ? 5.838 -3.242 -15.547 1.00 90.56 79 LEU A C 1
ATOM 650 O O . LEU A 1 79 ? 5.850 -4.213 -14.790 1.00 90.56 79 LEU A O 1
ATOM 654 N N . GLU A 1 80 ? 6.459 -3.263 -16.724 1.00 89.94 80 GLU A N 1
ATOM 655 C CA . GLU A 1 80 ? 7.215 -4.410 -17.219 1.00 89.94 80 GLU A CA 1
ATOM 656 C C . GLU A 1 80 ? 8.401 -4.742 -16.314 1.00 89.94 80 GLU A C 1
ATOM 658 O O . GLU A 1 80 ? 8.637 -5.917 -16.023 1.00 89.94 80 GLU A O 1
ATOM 663 N N . GLU A 1 81 ? 9.128 -3.732 -15.840 1.00 90.38 81 GLU A N 1
ATOM 664 C CA . GLU A 1 81 ? 10.260 -3.919 -14.936 1.00 90.38 81 GLU A CA 1
ATOM 665 C C . GLU A 1 81 ? 9.788 -4.405 -13.566 1.00 90.38 81 GLU A C 1
ATOM 667 O O . GLU A 1 81 ? 10.323 -5.381 -13.034 1.00 90.38 81 GLU A O 1
ATOM 672 N N . TYR A 1 82 ? 8.704 -3.815 -13.051 1.00 88.75 82 TYR A N 1
ATOM 673 C CA . TYR A 1 82 ? 8.070 -4.238 -11.808 1.00 88.75 82 TYR A CA 1
ATOM 674 C C . TYR A 1 82 ? 7.617 -5.702 -11.859 1.00 88.75 82 TYR A C 1
ATOM 676 O O . TYR A 1 82 ? 7.922 -6.488 -10.957 1.00 88.75 82 TYR A O 1
ATOM 684 N N . LEU A 1 83 ? 6.919 -6.107 -12.923 1.00 87.81 83 LEU A N 1
ATOM 685 C CA . LEU A 1 83 ? 6.465 -7.487 -13.096 1.00 87.81 83 LEU A CA 1
ATOM 686 C C . LEU A 1 83 ? 7.638 -8.448 -13.296 1.00 87.81 83 LEU A C 1
ATOM 688 O O . LEU A 1 83 ? 7.631 -9.532 -12.715 1.00 87.81 83 LEU A O 1
ATOM 692 N N . THR A 1 84 ? 8.646 -8.052 -14.076 1.00 88.00 84 THR A N 1
ATOM 693 C CA . THR A 1 84 ? 9.852 -8.859 -14.301 1.00 88.00 84 THR A CA 1
ATOM 694 C C . THR A 1 84 ? 10.580 -9.093 -12.984 1.00 88.00 84 THR A C 1
ATOM 696 O O . THR A 1 84 ? 10.860 -10.237 -12.632 1.00 88.00 84 THR A O 1
ATOM 699 N N . TYR A 1 85 ? 10.823 -8.037 -12.208 1.00 87.31 85 TYR A N 1
ATOM 700 C CA . TYR A 1 85 ? 11.466 -8.149 -10.907 1.00 87.31 85 TYR A CA 1
ATOM 701 C C . TYR A 1 85 ? 10.696 -9.092 -9.976 1.00 87.31 85 TYR A C 1
ATOM 703 O O . TYR A 1 85 ? 11.291 -10.028 -9.451 1.00 87.31 85 TYR A O 1
ATOM 711 N N . ASN A 1 86 ? 9.377 -8.920 -9.829 1.00 83.81 86 ASN A N 1
ATOM 712 C CA . ASN A 1 86 ? 8.561 -9.763 -8.942 1.00 83.81 86 ASN A CA 1
ATOM 713 C C . ASN A 1 86 ? 8.437 -11.225 -9.420 1.00 83.81 86 ASN A C 1
ATOM 715 O O . ASN A 1 86 ? 8.182 -12.113 -8.606 1.00 83.81 86 ASN A O 1
ATOM 719 N N . ASP A 1 87 ? 8.623 -11.494 -10.716 1.00 84.00 87 ASP A N 1
ATOM 720 C CA . ASP A 1 87 ? 8.628 -12.850 -11.280 1.00 84.00 87 ASP A CA 1
ATOM 721 C C . ASP A 1 87 ? 9.896 -13.636 -10.928 1.00 84.00 87 ASP A C 1
ATOM 723 O O . ASP A 1 87 ? 9.845 -14.845 -10.679 1.00 84.00 87 ASP A O 1
ATOM 727 N N . PHE A 1 88 ? 11.031 -12.941 -10.834 1.00 78.81 88 PHE A N 1
ATOM 728 C CA . PHE A 1 88 ? 12.303 -13.530 -10.415 1.00 78.81 88 PHE A CA 1
ATOM 729 C C . PHE A 1 88 ? 12.521 -13.464 -8.899 1.00 78.81 88 PHE A C 1
ATOM 731 O O . PHE A 1 88 ? 13.062 -14.402 -8.307 1.00 78.81 88 PHE A O 1
ATOM 738 N N . PHE A 1 89 ? 12.071 -12.384 -8.270 1.00 74.31 89 PHE A N 1
ATOM 739 C CA . PHE A 1 89 ? 12.255 -12.066 -6.861 1.00 74.31 89 PHE A CA 1
ATOM 740 C C . PHE A 1 89 ? 10.898 -11.844 -6.208 1.00 74.31 89 PHE A C 1
ATOM 742 O O . PHE A 1 89 ? 10.453 -10.719 -5.991 1.00 74.31 89 PHE A O 1
ATOM 749 N N . TRP A 1 90 ? 10.243 -12.950 -5.855 1.00 70.31 90 TRP A N 1
ATOM 750 C CA . TRP A 1 90 ? 9.064 -12.864 -5.007 1.00 70.31 90 TRP A CA 1
ATOM 751 C C . TRP A 1 90 ? 9.473 -12.333 -3.625 1.00 70.31 90 TRP A C 1
ATOM 753 O O . TRP A 1 90 ? 10.415 -12.879 -3.032 1.00 70.31 90 TRP A O 1
ATOM 763 N N . PRO A 1 91 ? 8.800 -11.297 -3.095 1.00 68.75 91 PRO A N 1
ATOM 764 C CA . PRO A 1 91 ? 9.174 -10.708 -1.821 1.00 68.75 91 PRO A CA 1
ATOM 765 C C . PRO A 1 91 ? 9.144 -11.751 -0.701 1.00 68.75 91 PRO A C 1
ATOM 767 O O . PRO A 1 91 ? 8.242 -12.591 -0.597 1.00 68.75 91 PRO A O 1
ATOM 770 N N . ASP A 1 92 ? 10.162 -11.698 0.159 1.00 79.31 92 ASP A N 1
ATOM 771 C CA . ASP A 1 92 ? 10.191 -12.506 1.371 1.00 79.31 92 ASP A CA 1
ATOM 772 C C . ASP A 1 92 ? 8.962 -12.176 2.231 1.00 79.31 92 ASP A C 1
ATOM 774 O O . ASP A 1 92 ? 8.668 -11.016 2.525 1.00 79.31 92 ASP A O 1
ATOM 778 N N . ARG A 1 93 ? 8.240 -13.221 2.649 1.00 76.56 93 ARG A N 1
ATOM 779 C CA . ARG A 1 93 ? 6.960 -13.078 3.355 1.00 76.56 93 ARG A CA 1
ATOM 780 C C . ARG A 1 93 ? 7.065 -12.252 4.629 1.00 76.56 93 ARG A C 1
ATOM 782 O O . ARG A 1 93 ? 6.148 -11.502 4.938 1.00 76.56 93 ARG A O 1
ATOM 789 N N . LYS A 1 94 ? 8.150 -12.398 5.392 1.00 79.56 94 LYS A N 1
ATOM 790 C CA . LYS A 1 94 ? 8.323 -11.665 6.652 1.00 79.56 94 LYS A CA 1
ATOM 791 C C . LYS A 1 94 ? 8.479 -10.174 6.375 1.00 79.56 94 LYS A C 1
ATOM 793 O O . LYS A 1 94 ? 7.916 -9.342 7.075 1.00 79.56 94 LYS A O 1
ATOM 798 N N . LEU A 1 95 ? 9.250 -9.870 5.346 1.00 78.56 95 LEU A N 1
ATOM 799 C CA . LEU A 1 95 ? 9.551 -8.526 4.896 1.00 78.56 95 LEU A CA 1
ATOM 800 C C . LEU A 1 95 ? 8.322 -7.810 4.317 1.00 78.56 95 LEU A C 1
ATOM 802 O O . LEU A 1 95 ? 8.137 -6.627 4.592 1.00 78.56 95 LEU A O 1
ATOM 806 N N . GLU A 1 96 ? 7.461 -8.529 3.597 1.00 80.25 96 GLU A N 1
ATOM 807 C CA . GLU A 1 96 ? 6.163 -8.009 3.152 1.00 80.25 96 GLU A CA 1
ATOM 808 C C . GLU A 1 96 ? 5.263 -7.657 4.340 1.00 80.25 96 GLU A C 1
ATOM 810 O O . GLU A 1 96 ? 4.730 -6.554 4.431 1.00 80.25 96 GLU A O 1
ATOM 815 N N . LEU A 1 97 ? 5.139 -8.577 5.303 1.00 81.19 97 LEU A N 1
ATOM 816 C CA . LEU A 1 97 ? 4.325 -8.369 6.501 1.00 81.19 97 LEU A CA 1
ATOM 817 C C . LEU A 1 97 ? 4.824 -7.182 7.338 1.00 81.19 97 LEU A C 1
ATOM 819 O O . LEU A 1 97 ? 4.019 -6.448 7.907 1.00 81.19 97 LEU A O 1
ATOM 823 N N . GLU A 1 98 ? 6.140 -6.962 7.400 1.00 85.19 98 GLU A N 1
ATOM 824 C CA . GLU A 1 98 ? 6.725 -5.801 8.079 1.00 85.19 98 GLU A CA 1
ATOM 825 C C . GLU A 1 98 ? 6.396 -4.482 7.363 1.00 85.19 98 GLU A C 1
ATOM 827 O O . GLU A 1 98 ? 6.060 -3.484 8.013 1.00 85.19 98 GLU A O 1
ATOM 832 N N . LEU A 1 99 ? 6.472 -4.467 6.028 1.00 83.88 99 LEU A N 1
ATOM 833 C CA . LEU A 1 99 ? 6.107 -3.296 5.235 1.00 83.88 99 LEU A CA 1
ATOM 834 C C . LEU A 1 99 ? 4.626 -2.964 5.414 1.00 83.88 99 LEU A C 1
ATOM 836 O O . LEU A 1 99 ? 4.279 -1.814 5.670 1.00 83.88 99 LEU A O 1
ATOM 840 N N . MET A 1 100 ? 3.767 -3.976 5.359 1.00 83.19 100 MET A N 1
ATOM 841 C CA . MET A 1 100 ? 2.335 -3.793 5.538 1.00 83.19 100 MET A CA 1
ATOM 842 C C . MET A 1 100 ? 1.961 -3.364 6.959 1.00 83.19 100 MET A C 1
ATOM 844 O O . MET A 1 100 ? 1.087 -2.518 7.132 1.00 83.19 100 MET A O 1
ATOM 848 N N . GLY A 1 101 ? 2.651 -3.878 7.981 1.00 86.75 101 GLY A N 1
ATOM 849 C CA . GLY A 1 101 ? 2.519 -3.369 9.347 1.00 86.75 101 GLY A CA 1
ATOM 850 C C . GLY A 1 101 ? 2.933 -1.899 9.459 1.00 86.75 101 GLY A C 1
ATOM 851 O O . GLY A 1 101 ? 2.280 -1.133 10.154 1.00 86.75 101 GLY A O 1
ATOM 852 N N . SER A 1 102 ? 3.960 -1.477 8.712 1.00 87.06 102 SER A N 1
ATOM 853 C CA . SER A 1 102 ? 4.347 -0.061 8.644 1.00 87.06 102 SER A CA 1
ATOM 854 C C . SER A 1 102 ? 3.281 0.799 7.947 1.00 87.06 102 SER A C 1
ATOM 856 O O . SER A 1 102 ? 3.142 1.966 8.301 1.00 87.06 102 SER A O 1
ATOM 858 N N . LEU A 1 103 ? 2.529 0.244 6.984 1.00 87.00 103 LEU A N 1
ATOM 859 C CA . LEU A 1 103 ? 1.373 0.923 6.387 1.00 87.00 103 LEU A CA 1
ATOM 860 C C . LEU A 1 103 ? 0.245 1.094 7.409 1.00 87.00 103 LEU A C 1
ATOM 862 O O . LEU A 1 103 ? -0.295 2.189 7.510 1.00 87.00 103 LEU A O 1
ATOM 866 N N . PHE A 1 104 ? -0.056 0.061 8.206 1.00 88.94 104 PHE A N 1
ATOM 867 C CA . PHE A 1 104 ? -1.033 0.171 9.297 1.00 88.94 104 PHE A CA 1
ATOM 868 C C . PHE A 1 104 ? -0.685 1.338 10.211 1.00 88.94 104 PHE A C 1
ATOM 870 O O . PHE A 1 104 ? -1.483 2.245 10.389 1.00 88.94 104 PHE A O 1
ATOM 877 N N . ASP A 1 105 ? 0.549 1.348 10.719 1.00 87.81 105 ASP A N 1
ATOM 878 C CA . ASP A 1 105 ? 1.004 2.347 11.684 1.00 87.81 105 ASP A CA 1
ATOM 879 C C . ASP A 1 105 ? 1.051 3.769 11.081 1.00 87.81 105 ASP A C 1
ATOM 881 O O . ASP A 1 105 ? 1.105 4.755 11.822 1.00 87.81 105 ASP A O 1
ATOM 885 N N . ALA A 1 106 ? 1.086 3.877 9.746 1.00 86.19 106 ALA A N 1
ATOM 886 C CA . ALA A 1 106 ? 1.019 5.133 9.007 1.00 86.19 106 ALA A CA 1
ATOM 887 C C . ALA A 1 106 ? -0.421 5.613 8.761 1.00 86.19 106 ALA A C 1
ATOM 889 O O . ALA A 1 106 ? -0.626 6.825 8.697 1.00 86.19 106 ALA A O 1
ATOM 890 N N . ILE A 1 107 ? -1.385 4.697 8.609 1.00 87.12 107 ILE A N 1
ATOM 891 C CA . ILE A 1 107 ? -2.818 5.012 8.488 1.00 87.12 107 ILE A CA 1
ATOM 892 C C . ILE A 1 107 ? -3.439 5.261 9.868 1.00 87.12 107 ILE A C 1
ATOM 894 O O . ILE A 1 107 ? -4.278 6.141 9.975 1.00 87.12 107 ILE A O 1
ATOM 898 N N . ASP A 1 108 ? -3.016 4.541 10.908 1.00 88.00 108 ASP A N 1
ATOM 899 C CA . ASP A 1 108 ? -3.382 4.779 12.311 1.00 88.00 108 ASP A CA 1
ATOM 900 C C . ASP A 1 108 ? -2.740 6.099 12.788 1.00 88.00 108 ASP A C 1
ATOM 902 O O . ASP A 1 108 ? -1.574 6.179 13.221 1.00 88.00 108 ASP A O 1
ATOM 906 N N . LEU A 1 109 ? -3.488 7.187 12.597 1.00 81.31 109 LEU A N 1
ATOM 907 C CA . LEU A 1 109 ? -3.001 8.544 12.789 1.00 81.31 109 LEU A CA 1
ATOM 908 C C . LEU A 1 109 ? -3.015 8.931 14.260 1.00 81.31 109 LEU A C 1
ATOM 910 O O . LEU A 1 109 ? -2.125 9.673 14.696 1.00 81.31 109 LEU A O 1
ATOM 914 N N . ASN A 1 110 ? -4.026 8.466 14.993 1.00 82.62 110 ASN A N 1
ATOM 915 C CA . ASN A 1 110 ? -4.206 8.746 16.411 1.00 82.62 110 ASN A CA 1
ATOM 916 C C . ASN A 1 110 ? -3.377 7.800 17.316 1.00 82.62 110 ASN A C 1
ATOM 918 O O . ASN A 1 110 ? -3.106 8.155 18.466 1.00 82.62 110 ASN A O 1
ATOM 922 N N . GLY A 1 111 ? -2.883 6.678 16.780 1.00 85.06 111 GLY A N 1
ATOM 923 C CA . GLY A 1 111 ? -2.046 5.703 17.474 1.00 85.06 111 GLY A CA 1
ATOM 924 C C . GLY A 1 111 ? -2.808 4.817 18.458 1.00 85.06 111 GLY A C 1
ATOM 925 O O . GLY A 1 111 ? -2.198 4.347 19.424 1.00 85.06 111 GLY A O 1
ATOM 926 N N . ASP A 1 112 ? -4.115 4.635 18.275 1.00 87.75 112 ASP A N 1
ATOM 927 C CA . ASP A 1 112 ? -4.952 3.812 19.151 1.00 87.75 112 ASP A CA 1
ATOM 928 C C . ASP A 1 112 ? -4.875 2.308 18.831 1.00 87.75 112 ASP A C 1
ATOM 930 O O . ASP A 1 112 ? -5.375 1.480 19.600 1.00 87.75 112 ASP A O 1
ATOM 934 N N . GLY A 1 113 ? -4.155 1.940 17.765 1.00 87.75 113 GLY A N 1
ATOM 935 C CA . GLY A 1 113 ? -3.959 0.559 17.339 1.00 87.75 113 GLY A CA 1
ATOM 936 C C . GLY A 1 113 ? -5.089 0.019 16.466 1.00 87.75 113 GLY A C 1
ATOM 937 O O . GLY A 1 113 ? -5.145 -1.200 16.248 1.00 87.75 113 GLY A O 1
ATOM 938 N N . GLN A 1 114 ? -5.967 0.893 15.974 1.00 90.25 114 GLN A N 1
ATOM 939 C CA . GLN A 1 114 ? -7.094 0.598 15.097 1.00 90.25 114 GLN A CA 1
ATOM 940 C C . GLN A 1 114 ? -7.118 1.617 13.946 1.00 90.25 114 GLN A C 1
ATOM 942 O O . GLN A 1 114 ? -6.501 2.672 14.018 1.00 90.25 114 GLN A O 1
ATOM 947 N N . ILE A 1 115 ? -7.769 1.274 12.835 1.00 89.88 115 ILE A N 1
ATOM 948 C CA . ILE A 1 115 ? -7.989 2.219 11.733 1.00 89.88 115 ILE A CA 1
ATOM 949 C C . ILE A 1 115 ? -9.468 2.579 11.716 1.00 89.88 115 ILE A C 1
ATOM 951 O O . ILE A 1 115 ? -10.310 1.745 11.379 1.00 89.88 115 ILE A O 1
ATOM 955 N N . SER A 1 116 ? -9.776 3.826 12.053 1.00 90.44 116 SER A N 1
ATOM 956 C CA . SER A 1 116 ? -11.128 4.376 11.930 1.00 90.44 116 SER A CA 1
ATOM 957 C C . SER A 1 116 ? -11.532 4.595 10.466 1.00 90.44 116 SER A C 1
ATOM 959 O O . SER A 1 116 ? -10.687 4.687 9.564 1.00 90.44 116 SER A O 1
ATOM 961 N N . TRP A 1 117 ? -12.837 4.736 10.213 1.00 89.31 117 TRP A N 1
ATOM 962 C CA . TRP A 1 117 ? -13.342 5.133 8.895 1.00 89.31 117 TRP A CA 1
ATOM 963 C C . TRP A 1 117 ? -12.703 6.442 8.410 1.00 89.31 117 TRP A C 1
ATOM 965 O O . TRP A 1 117 ? -12.315 6.550 7.246 1.00 89.31 117 TRP A O 1
ATOM 975 N N . GLU A 1 118 ? -12.560 7.433 9.289 1.00 87.69 118 GLU A N 1
ATOM 976 C CA . GLU A 1 118 ? -11.989 8.736 8.955 1.00 87.69 118 GLU A CA 1
ATOM 977 C C . GLU A 1 118 ? -10.535 8.615 8.481 1.00 87.69 118 GLU A C 1
ATOM 979 O O . GLU A 1 118 ? -10.157 9.219 7.472 1.00 87.69 118 GLU A O 1
ATOM 984 N N . GLU A 1 119 ? -9.727 7.811 9.171 1.00 88.19 119 GLU A N 1
ATOM 985 C CA . GLU A 1 119 ? -8.329 7.548 8.816 1.00 88.19 119 GLU A CA 1
ATOM 986 C C . GLU A 1 119 ? -8.213 6.782 7.499 1.00 88.19 119 GLU A C 1
ATOM 988 O O . GLU A 1 119 ? -7.445 7.170 6.609 1.00 88.19 119 GLU A O 1
ATOM 993 N N . TYR A 1 120 ? -9.036 5.746 7.326 1.00 87.44 120 TYR A N 1
ATOM 994 C CA . TYR A 1 120 ? -9.087 4.974 6.090 1.00 87.44 120 TYR A CA 1
ATOM 995 C C . TYR A 1 120 ? -9.504 5.840 4.893 1.00 87.44 120 TYR A C 1
ATOM 997 O O . TYR A 1 120 ? -8.865 5.812 3.838 1.00 87.44 120 TYR A O 1
ATOM 1005 N N . ALA A 1 121 ? -10.530 6.678 5.062 1.00 87.06 121 ALA A N 1
ATOM 1006 C CA . ALA A 1 121 ? -11.018 7.582 4.028 1.00 87.06 121 ALA A CA 1
ATOM 1007 C C . ALA A 1 121 ? -9.976 8.643 3.641 1.00 87.06 121 ALA A C 1
ATOM 1009 O O . ALA A 1 121 ? -9.842 8.963 2.458 1.00 87.06 121 ALA A O 1
ATOM 1010 N N . ILE A 1 122 ? -9.212 9.177 4.604 1.00 86.38 122 ILE A N 1
ATOM 1011 C CA . ILE A 1 122 ? -8.097 10.097 4.323 1.00 86.38 122 ILE A CA 1
ATOM 1012 C C . ILE A 1 122 ? -7.054 9.412 3.438 1.00 86.38 122 ILE A C 1
ATOM 1014 O O . ILE A 1 122 ? -6.647 9.985 2.422 1.00 86.38 122 ILE A O 1
ATOM 1018 N N . TYR A 1 123 ? -6.640 8.198 3.805 1.00 85.00 123 TYR A N 1
ATOM 1019 C CA . TYR A 1 123 ? -5.638 7.445 3.056 1.00 85.00 123 TYR A CA 1
ATOM 1020 C C . TYR A 1 123 ? -6.110 7.132 1.631 1.00 85.00 123 TYR A C 1
ATOM 1022 O O . TYR A 1 123 ? -5.423 7.453 0.660 1.00 85.00 123 TYR A O 1
ATOM 1030 N N . LEU A 1 124 ? -7.319 6.590 1.480 1.00 84.44 124 LEU A N 1
ATOM 1031 C CA . LEU A 1 124 ? -7.858 6.240 0.168 1.00 84.44 124 LEU A CA 1
ATOM 1032 C C . LEU A 1 124 ? -8.107 7.462 -0.722 1.00 84.44 124 LEU A C 1
ATOM 1034 O O . LEU A 1 124 ? -7.836 7.415 -1.922 1.00 84.44 124 LEU A O 1
ATOM 1038 N N . ARG A 1 125 ? -8.538 8.590 -0.148 1.00 85.44 125 ARG A N 1
ATOM 1039 C CA . ARG A 1 125 ? -8.670 9.849 -0.892 1.00 85.44 125 ARG A CA 1
ATOM 1040 C C . ARG A 1 125 ? -7.313 10.375 -1.367 1.00 85.44 125 ARG A C 1
ATOM 1042 O O . ARG A 1 125 ? -7.240 10.958 -2.447 1.00 85.44 125 ARG A O 1
ATOM 1049 N N . ALA A 1 126 ? -6.238 10.167 -0.604 1.00 84.00 126 ALA A N 1
ATOM 1050 C CA . ALA A 1 126 ? -4.888 10.530 -1.042 1.00 84.00 126 ALA A CA 1
ATOM 1051 C C . ALA A 1 126 ? -4.421 9.701 -2.253 1.00 84.00 126 ALA A C 1
ATOM 1053 O O . ALA A 1 126 ? -3.750 10.248 -3.134 1.00 84.00 126 ALA A O 1
ATOM 1054 N N . LEU A 1 127 ? -4.867 8.442 -2.329 1.00 81.56 127 LEU A N 1
ATOM 1055 C CA . LEU A 1 127 ? -4.714 7.534 -3.474 1.00 81.56 127 LEU A CA 1
ATOM 1056 C C . LEU A 1 127 ? -5.731 7.772 -4.611 1.00 81.56 127 LEU A C 1
ATOM 1058 O O . LEU A 1 127 ? -5.829 6.961 -5.527 1.00 81.56 127 LEU A O 1
ATOM 1062 N N . GLU A 1 128 ? -6.514 8.854 -4.556 1.00 83.56 128 GLU A N 1
ATOM 1063 C CA . GLU A 1 128 ? -7.575 9.169 -5.531 1.00 83.56 128 GLU A CA 1
ATOM 1064 C C . GLU A 1 128 ? -8.641 8.074 -5.697 1.00 83.56 128 GLU A C 1
ATOM 1066 O O . GLU A 1 128 ? -9.282 7.971 -6.744 1.00 83.56 128 GLU A O 1
ATOM 1071 N N . ILE A 1 129 ? -8.863 7.252 -4.672 1.00 82.56 129 ILE A N 1
ATOM 1072 C CA . ILE A 1 129 ? -9.960 6.285 -4.679 1.00 82.56 129 ILE A CA 1
ATOM 1073 C C . ILE A 1 129 ? -11.261 7.011 -4.327 1.00 82.56 129 ILE A C 1
ATOM 1075 O O . ILE A 1 129 ? -11.317 7.795 -3.376 1.00 82.56 129 ILE A O 1
ATOM 1079 N N . GLU A 1 130 ? -12.314 6.752 -5.106 1.00 83.38 130 GLU A N 1
ATOM 1080 C CA . GLU A 1 130 ? -13.632 7.337 -4.869 1.00 83.38 130 GLU A CA 1
ATOM 1081 C C . GLU A 1 130 ? -14.214 6.896 -3.516 1.00 83.38 130 GLU A C 1
ATOM 1083 O O . GLU A 1 130 ? -14.045 5.761 -3.067 1.00 83.38 130 GLU A O 1
ATOM 1088 N N . GLU A 1 131 ? -14.934 7.803 -2.857 1.00 83.81 131 GLU A N 1
ATOM 1089 C CA . GLU A 1 131 ? -15.419 7.598 -1.488 1.00 83.81 131 GLU A CA 1
ATOM 1090 C C . GLU A 1 131 ? -16.441 6.459 -1.368 1.00 83.81 131 GLU A C 1
ATOM 1092 O O . GLU A 1 131 ? -16.419 5.716 -0.395 1.00 83.81 131 GLU A O 1
ATOM 1097 N N . ASN A 1 132 ? -17.295 6.262 -2.371 1.00 84.69 132 ASN A N 1
ATOM 1098 C CA . ASN A 1 132 ? -18.214 5.120 -2.449 1.00 84.69 132 ASN A CA 1
ATOM 1099 C C . ASN A 1 132 ? -17.468 3.774 -2.495 1.00 84.69 132 ASN A C 1
ATOM 1101 O O . ASN A 1 132 ? -17.886 2.815 -1.847 1.00 84.69 132 ASN A O 1
ATOM 1105 N N . ILE A 1 133 ? -16.359 3.703 -3.238 1.00 82.88 133 ILE A N 1
ATOM 1106 C CA . ILE A 1 133 ? -15.502 2.518 -3.322 1.00 82.88 133 ILE A CA 1
ATOM 1107 C C . ILE A 1 133 ? -14.820 2.293 -1.970 1.00 82.88 133 ILE A C 1
ATOM 1109 O O . ILE A 1 133 ? -14.814 1.168 -1.471 1.00 82.88 133 ILE A O 1
ATOM 1113 N N . ALA A 1 134 ? -14.310 3.361 -1.352 1.00 83.62 134 ALA A N 1
ATOM 1114 C CA . ALA A 1 134 ? -13.712 3.322 -0.022 1.00 83.62 134 ALA A CA 1
ATOM 1115 C C . ALA A 1 134 ? -14.702 2.834 1.049 1.00 83.62 134 ALA A C 1
ATOM 1117 O O . ALA A 1 134 ? -14.368 1.942 1.822 1.00 83.62 134 ALA A O 1
ATOM 1118 N N . GLN A 1 135 ? -15.931 3.361 1.065 1.00 85.50 135 GLN A N 1
ATOM 1119 C CA . GLN A 1 135 ? -16.991 2.938 1.989 1.00 85.50 135 GLN A CA 1
ATOM 1120 C C . GLN A 1 135 ? -17.337 1.467 1.798 1.00 85.50 135 GLN A C 1
ATOM 1122 O O . GLN A 1 135 ? -17.481 0.723 2.768 1.00 85.50 135 GLN A O 1
ATOM 1127 N N . HIS A 1 136 ? -17.450 1.032 0.540 1.00 84.75 136 HIS A N 1
ATOM 1128 C CA . HIS A 1 136 ? -17.735 -0.361 0.248 1.00 84.75 136 HIS A CA 1
ATOM 1129 C C . HIS A 1 136 ? -16.606 -1.272 0.734 1.00 84.75 136 HIS A C 1
ATOM 1131 O O . HIS A 1 136 ? -16.886 -2.254 1.416 1.00 84.75 136 HIS A O 1
ATOM 1137 N N . ALA A 1 137 ? -15.347 -0.922 0.455 1.00 83.88 137 ALA A N 1
ATOM 1138 C CA . ALA A 1 137 ? -14.183 -1.653 0.945 1.00 83.88 137 ALA A CA 1
ATOM 1139 C C . ALA A 1 137 ? -14.157 -1.714 2.478 1.00 83.88 137 ALA A C 1
ATOM 1141 O O . ALA A 1 137 ? -14.077 -2.804 3.036 1.00 83.88 137 ALA A O 1
ATOM 1142 N N . PHE A 1 138 ? -14.328 -0.578 3.159 1.00 85.44 138 PHE A N 1
ATOM 1143 C CA . PHE A 1 138 ? -14.346 -0.517 4.620 1.00 85.44 138 PHE A CA 1
ATOM 1144 C C . PHE A 1 138 ? -15.426 -1.425 5.215 1.00 85.44 138 PHE A C 1
ATOM 1146 O O . PHE A 1 138 ? -15.121 -2.246 6.068 1.00 85.44 138 PHE A O 1
ATOM 1153 N N . SER A 1 139 ? -16.650 -1.390 4.675 1.00 84.19 139 SER A N 1
ATOM 1154 C CA . SER A 1 139 ? -17.755 -2.251 5.134 1.00 84.19 139 SER A CA 1
ATOM 1155 C C . SER A 1 139 ? -17.513 -3.756 4.955 1.00 84.19 139 SER A C 1
ATOM 1157 O O . SER A 1 139 ? -18.244 -4.572 5.511 1.00 84.19 139 SER A O 1
ATOM 1159 N N . LYS A 1 140 ? -16.542 -4.143 4.119 1.00 82.69 140 LYS A N 1
ATOM 1160 C CA . LYS A 1 140 ? -16.121 -5.539 3.954 1.00 82.69 140 LYS A CA 1
ATOM 1161 C C . LYS A 1 140 ? -15.008 -5.921 4.922 1.00 82.69 140 LYS A C 1
ATOM 1163 O O . LYS A 1 140 ? -14.910 -7.096 5.260 1.00 82.69 140 LYS A O 1
ATOM 1168 N N . LEU A 1 141 ? -14.170 -4.960 5.304 1.00 80.44 141 LEU A N 1
ATOM 1169 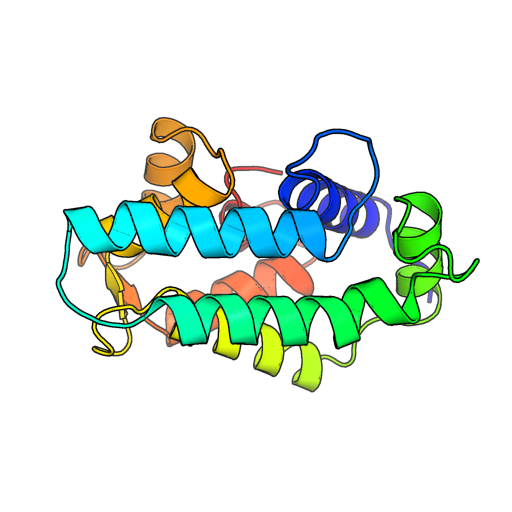C CA . LEU A 1 141 ? -13.010 -5.166 6.168 1.00 80.44 141 LEU A CA 1
ATOM 1170 C C . LEU A 1 141 ? -13.389 -5.090 7.656 1.00 80.44 141 LEU A C 1
ATOM 1172 O O . LEU A 1 141 ? -12.869 -5.877 8.439 1.00 80.44 141 LEU A O 1
ATOM 1176 N N . ASP A 1 142 ? -14.308 -4.200 8.026 1.00 82.31 142 ASP A N 1
ATOM 1177 C CA . ASP A 1 142 ? -14.913 -4.114 9.361 1.00 82.31 142 ASP A CA 1
ATOM 1178 C C . ASP A 1 142 ? -15.898 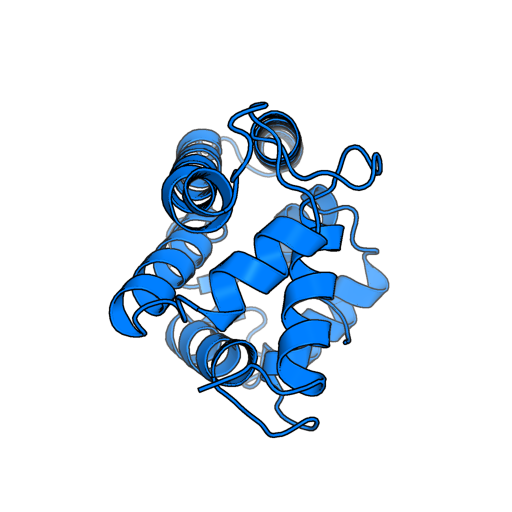-5.285 9.556 1.00 82.31 142 ASP A C 1
ATOM 1180 O O . ASP A 1 142 ? -17.060 -5.227 9.140 1.00 82.31 142 ASP A O 1
A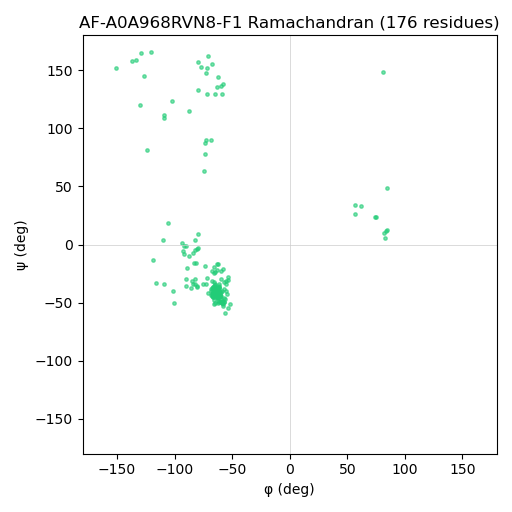TOM 1184 N N . LEU A 1 143 ? -15.400 -6.414 10.075 1.00 74.44 143 LEU A N 1
ATOM 1185 C CA . LEU A 1 143 ? -16.171 -7.661 10.156 1.00 74.44 143 LEU A CA 1
ATOM 1186 C C . LEU A 1 143 ? -17.068 -7.737 11.384 1.00 74.44 143 LEU A C 1
ATOM 1188 O O . LEU A 1 143 ? -18.120 -8.385 11.321 1.00 74.44 143 LEU A O 1
ATOM 1192 N N . ASP A 1 144 ? -16.637 -7.161 12.501 1.00 79.50 144 ASP A N 1
ATOM 1193 C CA . ASP A 1 144 ? -17.427 -7.133 13.727 1.00 79.50 144 ASP A CA 1
ATOM 1194 C C . ASP A 1 144 ? -18.379 -5.928 13.790 1.00 79.50 144 ASP A C 1
ATOM 1196 O O . ASP A 1 144 ? -19.320 -5.940 14.593 1.00 79.50 144 ASP A O 1
ATOM 1200 N N . GLY A 1 145 ? -18.236 -4.976 12.862 1.00 81.19 145 GLY A N 1
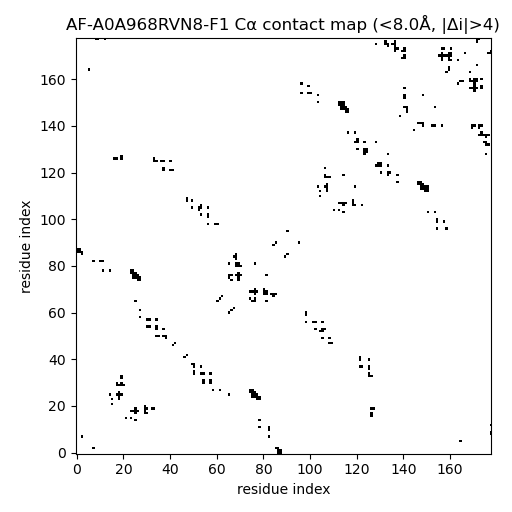ATOM 1201 C CA . GLY A 1 145 ? -19.124 -3.834 12.698 1.00 81.19 145 GLY A CA 1
ATOM 1202 C C . GLY A 1 145 ? -18.930 -2.793 13.793 1.00 81.19 145 GLY A C 1
ATOM 1203 O O . GLY A 1 145 ? -19.877 -2.058 14.099 1.00 81.19 145 GLY A O 1
ATOM 1204 N N . ASP A 1 146 ? -17.758 -2.766 14.429 1.00 85.12 146 ASP A N 1
ATOM 1205 C CA . ASP A 1 146 ? -17.438 -1.816 15.490 1.00 85.12 146 ASP A CA 1
ATOM 1206 C C . ASP A 1 146 ? -17.040 -0.427 14.950 1.00 85.12 146 ASP A C 1
ATOM 1208 O O . ASP A 1 146 ? -16.882 0.527 15.722 1.00 85.12 146 ASP A O 1
ATOM 1212 N N . GLY A 1 147 ? -16.976 -0.292 13.619 1.00 85.88 147 GLY A N 1
ATOM 1213 C CA . GLY A 1 147 ? -16.634 0.936 12.916 1.00 85.88 147 GLY A CA 1
ATOM 1214 C C . GLY A 1 147 ? -15.131 1.162 12.783 1.00 85.88 147 GLY A C 1
ATOM 1215 O O . GLY A 1 147 ? -14.722 2.274 12.433 1.00 85.88 147 GLY A O 1
ATOM 1216 N N . GLN A 1 148 ? -14.310 0.154 13.081 1.00 88.81 148 GLN A N 1
ATOM 1217 C CA . GLN A 1 148 ? -12.857 0.213 13.051 1.00 88.81 148 GLN A CA 1
ATOM 1218 C C . GLN A 1 148 ? -12.281 -1.054 12.409 1.00 88.81 148 GLN A C 1
ATOM 1220 O O . GLN A 1 148 ? -12.918 -2.092 12.316 1.00 88.81 148 GLN A O 1
ATOM 1225 N N . ILE A 1 149 ? -11.048 -0.963 11.912 1.00 88.19 149 ILE A N 1
ATOM 1226 C CA . ILE A 1 149 ? -10.301 -2.129 11.434 1.00 88.19 149 ILE A CA 1
ATOM 1227 C C . ILE A 1 149 ? -9.179 -2.388 12.428 1.00 88.19 149 ILE A C 1
ATOM 1229 O O . ILE A 1 149 ? -8.196 -1.638 12.494 1.00 88.19 149 ILE A O 1
ATOM 1233 N N . ALA A 1 150 ? -9.298 -3.469 13.193 1.00 88.56 150 ALA A N 1
ATOM 1234 C CA . ALA A 1 150 ? -8.280 -3.840 14.157 1.00 88.56 150 ALA A CA 1
ATOM 1235 C C . ALA A 1 150 ? -7.020 -4.368 13.455 1.00 88.56 150 ALA A C 1
ATOM 1237 O O . ALA A 1 150 ? -7.059 -4.998 12.393 1.00 88.56 150 ALA A O 1
ATOM 1238 N N . ARG A 1 151 ? -5.858 -4.210 14.098 1.00 86.44 151 ARG A N 1
ATOM 1239 C CA . ARG A 1 151 ? -4.565 -4.655 13.541 1.00 86.44 151 ARG A CA 1
ATOM 1240 C C . ARG A 1 151 ? -4.525 -6.139 13.159 1.00 86.44 151 ARG A C 1
ATOM 1242 O O . ARG A 1 151 ? -3.814 -6.526 12.231 1.00 86.44 151 ARG A O 1
ATOM 1249 N N . GLN A 1 152 ? -5.267 -6.981 13.880 1.00 82.88 152 GLN A N 1
ATOM 1250 C CA . GLN A 1 152 ? -5.360 -8.415 13.593 1.00 82.88 152 GLN A CA 1
ATOM 1251 C C . GLN A 1 152 ? -6.163 -8.692 12.317 1.00 82.88 152 GLN A C 1
ATOM 1253 O O . GLN A 1 152 ? -5.751 -9.522 11.506 1.00 82.88 152 GLN A O 1
ATOM 1258 N N . GLU A 1 153 ? -7.271 -7.979 12.123 1.00 81.94 153 GLU A N 1
ATOM 1259 C CA . GLU A 1 153 ? -8.106 -8.078 10.926 1.00 81.94 153 GLU A CA 1
ATOM 1260 C C . GLU A 1 153 ? -7.339 -7.576 9.706 1.00 81.94 153 GLU A C 1
ATOM 1262 O O . GLU A 1 153 ? -7.205 -8.290 8.714 1.00 81.94 153 GLU A O 1
ATOM 1267 N N . TYR A 1 154 ? -6.703 -6.412 9.840 1.00 84.44 154 TYR A N 1
ATOM 1268 C CA . TYR A 1 154 ? -5.816 -5.843 8.834 1.00 84.44 154 TYR A CA 1
ATOM 1269 C C . TYR A 1 154 ? -4.731 -6.834 8.380 1.00 84.44 154 TYR A C 1
ATOM 1271 O O . TYR A 1 154 ? -4.579 -7.102 7.187 1.00 84.44 154 TYR A O 1
ATOM 1279 N N . ALA A 1 155 ? -4.004 -7.447 9.323 1.00 80.31 155 ALA A N 1
ATOM 1280 C CA . ALA A 1 155 ? -2.960 -8.420 9.001 1.00 80.31 155 ALA A CA 1
ATOM 1281 C C . ALA A 1 155 ? -3.506 -9.657 8.265 1.00 80.31 155 ALA A C 1
ATOM 1283 O O . ALA A 1 155 ? -2.850 -10.174 7.356 1.00 80.31 155 ALA A O 1
ATOM 1284 N N . LYS A 1 156 ? -4.707 -10.123 8.632 1.00 81.44 156 LYS A N 1
ATOM 1285 C CA . LYS A 1 156 ? -5.379 -11.243 7.965 1.00 81.44 156 LYS A CA 1
ATOM 1286 C C . LYS A 1 156 ? -5.732 -10.894 6.517 1.00 81.44 156 LYS A C 1
ATOM 1288 O O . LYS A 1 156 ? -5.365 -11.643 5.613 1.00 81.44 156 LYS A O 1
ATOM 1293 N N . TYR A 1 157 ? -6.383 -9.757 6.283 1.00 81.31 157 TYR A N 1
ATOM 1294 C CA . TYR A 1 157 ? -6.801 -9.335 4.941 1.00 81.31 157 TYR A CA 1
ATOM 1295 C C . TYR A 1 157 ? -5.630 -9.087 4.003 1.00 81.31 157 TYR A C 1
ATOM 1297 O O . TYR A 1 157 ? -5.679 -9.450 2.832 1.00 81.31 157 TYR A O 1
ATOM 1305 N N . LEU A 1 158 ? -4.537 -8.533 4.511 1.00 76.56 158 LEU A N 1
ATOM 1306 C CA . LEU A 1 158 ? -3.334 -8.355 3.709 1.00 76.56 158 LEU A CA 1
ATOM 1307 C C . LEU A 1 158 ? -2.668 -9.671 3.347 1.00 76.56 158 LEU A C 1
ATOM 1309 O O . LEU A 1 158 ? -2.172 -9.823 2.232 1.00 76.56 158 LEU A O 1
ATOM 1313 N N . TYR A 1 159 ? -2.653 -10.628 4.276 1.00 77.50 159 TYR A N 1
ATOM 1314 C CA . TYR A 1 159 ? -2.147 -11.956 3.969 1.00 77.50 159 TYR A CA 1
ATOM 1315 C C . TYR A 1 159 ? -2.972 -12.596 2.847 1.00 77.50 159 TYR A C 1
ATOM 1317 O O . TYR A 1 159 ? -2.409 -13.140 1.896 1.00 77.50 159 TYR A O 1
ATOM 1325 N N . GLU A 1 160 ? -4.298 -12.477 2.922 1.00 78.62 160 GLU A N 1
ATOM 1326 C CA . GLU A 1 160 ? -5.211 -12.910 1.864 1.00 78.62 160 GLU A CA 1
ATOM 1327 C C . GLU A 1 160 ? -4.942 -12.178 0.534 1.00 78.62 160 GLU A C 1
ATOM 1329 O O . GLU A 1 160 ? -4.836 -12.833 -0.502 1.00 78.62 160 GLU A O 1
ATOM 1334 N N . TYR A 1 161 ? -4.731 -10.858 0.547 1.00 76.44 161 TYR A N 1
ATOM 1335 C CA . TYR A 1 161 ? -4.456 -10.077 -0.664 1.00 76.44 161 TYR A CA 1
ATOM 1336 C C . TYR A 1 161 ? -3.116 -10.449 -1.317 1.00 76.44 161 TYR A C 1
ATOM 1338 O O . TYR A 1 161 ? -3.061 -10.737 -2.514 1.00 76.44 161 TYR A O 1
ATOM 1346 N N . HIS A 1 162 ? -2.019 -10.472 -0.558 1.00 70.94 162 HIS A N 1
ATOM 1347 C CA . HIS A 1 162 ? -0.671 -10.651 -1.114 1.00 70.94 162 HIS A CA 1
ATOM 1348 C C . HIS A 1 162 ? -0.328 -12.122 -1.381 1.00 70.94 162 HIS A C 1
ATOM 1350 O O . HIS A 1 162 ? 0.355 -12.432 -2.359 1.00 70.94 162 HIS A O 1
ATOM 1356 N N . PHE A 1 163 ? -0.820 -13.048 -0.552 1.00 73.06 163 PHE A N 1
ATOM 1357 C CA . PHE A 1 163 ? -0.438 -14.465 -0.612 1.00 73.06 163 PHE A CA 1
ATOM 1358 C C . PHE A 1 163 ? -1.599 -15.417 -0.902 1.00 73.06 163 PHE A C 1
ATOM 1360 O O . PHE A 1 163 ? -1.356 -16.580 -1.231 1.00 73.06 163 PHE A O 1
ATOM 1367 N N . GLY A 1 164 ? -2.843 -14.951 -0.798 1.00 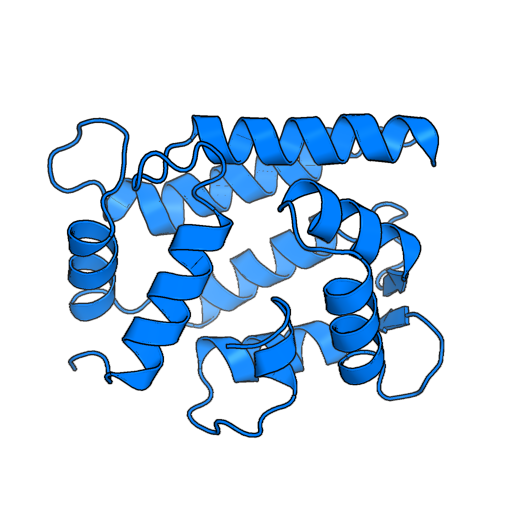72.06 164 GLY A N 1
ATOM 1368 C CA . GLY A 1 164 ? -4.019 -15.739 -1.136 1.00 72.06 164 GLY A CA 1
ATOM 1369 C C . GLY A 1 164 ? -4.187 -15.931 -2.644 1.00 72.06 164 GLY A C 1
ATOM 1370 O O . GLY A 1 164 ? -3.858 -15.065 -3.462 1.00 72.06 164 GLY A O 1
ATOM 1371 N N . ASN A 1 165 ? -4.735 -17.093 -2.998 1.00 71.00 165 ASN A N 1
ATOM 1372 C CA . ASN A 1 165 ? -5.132 -17.458 -4.362 1.00 71.00 165 ASN A CA 1
ATOM 1373 C C . ASN A 1 165 ? -6.657 -17.535 -4.520 1.00 71.00 165 ASN A C 1
ATOM 1375 O O . ASN A 1 165 ? -7.131 -17.944 -5.575 1.00 71.00 165 ASN A O 1
ATOM 1379 N N . ASP A 1 166 ? -7.407 -17.195 -3.471 1.00 75.94 166 ASP A N 1
ATOM 1380 C CA . ASP A 1 166 ? -8.864 -17.206 -3.470 1.00 75.94 166 ASP A CA 1
ATOM 1381 C C . ASP A 1 166 ? -9.393 -15.854 -3.986 1.00 75.94 166 ASP A C 1
ATOM 1383 O O . ASP A 1 166 ? -9.151 -14.827 -3.343 1.00 75.94 166 ASP A O 1
ATOM 1387 N N . PRO A 1 167 ? -10.087 -15.815 -5.139 1.00 72.06 167 PRO A N 1
ATOM 1388 C CA . PRO A 1 167 ? -10.691 -14.592 -5.665 1.00 72.06 167 PRO A CA 1
ATOM 1389 C C . PRO A 1 167 ? -11.812 -14.038 -4.774 1.00 72.06 167 PRO A C 1
ATOM 1391 O O . PRO A 1 167 ? -12.090 -12.838 -4.812 1.00 72.06 167 PRO A O 1
ATOM 1394 N N . GLU A 1 168 ? -12.450 -14.872 -3.954 1.00 76.25 168 GLU A N 1
ATOM 1395 C CA . GLU A 1 168 ? -13.550 -14.460 -3.073 1.00 76.25 168 GLU A CA 1
ATOM 1396 C C . GLU A 1 168 ? -13.068 -13.992 -1.693 1.00 76.25 168 GLU A C 1
ATOM 1398 O O . GLU A 1 168 ? -13.876 -13.548 -0.874 1.00 76.25 168 GLU A O 1
ATOM 1403 N N . ALA A 1 169 ? -11.754 -14.031 -1.439 1.00 79.06 169 ALA A N 1
ATOM 1404 C CA . ALA A 1 169 ? -11.188 -13.577 -0.179 1.00 79.06 169 ALA A CA 1
ATOM 1405 C C . ALA A 1 169 ? -11.508 -12.099 0.084 1.00 79.06 169 ALA A C 1
ATOM 1407 O O . ALA A 1 169 ? -11.369 -11.235 -0.789 1.00 79.06 169 ALA A O 1
ATOM 1408 N N . ILE A 1 170 ? -11.890 -11.802 1.325 1.00 76.06 170 ILE A N 1
ATOM 1409 C CA . ILE A 1 170 ? -12.266 -10.454 1.766 1.00 76.06 170 ILE A CA 1
ATOM 1410 C C . ILE A 1 170 ? -11.082 -9.498 1.614 1.00 76.06 170 ILE A C 1
ATOM 1412 O O . ILE A 1 170 ? -11.267 -8.351 1.208 1.00 76.06 170 ILE A O 1
ATOM 1416 N N . GLY A 1 171 ? -9.858 -9.994 1.823 1.00 74.81 171 GLY A N 1
ATOM 1417 C CA . GLY A 1 171 ? -8.639 -9.223 1.603 1.00 74.81 171 GLY A CA 1
ATOM 1418 C C . GLY A 1 171 ? -8.513 -8.586 0.220 1.00 74.81 171 GLY A C 1
ATOM 1419 O O . GLY A 1 171 ? -7.938 -7.506 0.108 1.00 74.81 171 GLY A O 1
ATOM 1420 N N . A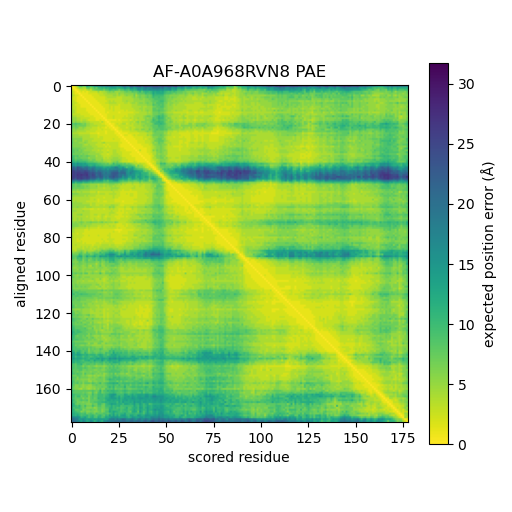SN A 1 172 ? -9.123 -9.169 -0.819 1.00 75.00 172 ASN A N 1
ATOM 1421 C CA . ASN A 1 172 ? -9.102 -8.623 -2.181 1.00 75.00 172 ASN A CA 1
ATOM 1422 C C . ASN A 1 172 ? -9.792 -7.250 -2.304 1.00 75.00 172 ASN A C 1
ATOM 1424 O O . ASN A 1 172 ? -9.566 -6.524 -3.271 1.00 75.00 172 ASN A O 1
ATOM 1428 N N . TRP A 1 173 ? -10.607 -6.869 -1.318 1.00 71.75 173 TRP A N 1
ATOM 1429 C CA . TRP A 1 173 ? -11.294 -5.580 -1.277 1.00 71.75 173 TRP A CA 1
ATOM 1430 C C . TRP A 1 173 ? -10.449 -4.443 -0.705 1.00 71.75 173 TRP A C 1
ATOM 1432 O O . TRP A 1 173 ? -10.878 -3.297 -0.803 1.00 71.75 173 TRP A O 1
ATOM 1442 N N . PHE A 1 174 ? -9.252 -4.715 -0.171 1.00 70.94 174 PHE A N 1
ATOM 1443 C CA . PHE A 1 174 ? -8.444 -3.717 0.539 1.00 70.94 174 PHE A CA 1
ATOM 1444 C C . PHE A 1 174 ? -8.158 -2.438 -0.276 1.00 70.94 174 PHE A C 1
ATOM 1446 O O . PHE A 1 174 ? -8.158 -1.345 0.286 1.00 70.94 174 PHE A O 1
ATOM 1453 N N . TYR A 1 175 ? -7.997 -2.555 -1.601 1.00 64.06 175 TYR A N 1
ATOM 1454 C CA . TYR A 1 175 ? -7.812 -1.425 -2.529 1.00 64.06 175 TYR A CA 1
ATOM 1455 C C . TYR A 1 175 ? -9.049 -1.105 -3.394 1.00 64.06 175 TYR A C 1
ATOM 1457 O O . TYR A 1 175 ? -8.932 -0.417 -4.412 1.00 64.06 175 TYR A O 1
ATOM 1465 N N . GLY A 1 176 ? -10.241 -1.575 -3.010 1.00 59.72 176 GLY A N 1
ATOM 1466 C CA . GLY A 1 176 ? -11.498 -1.153 -3.634 1.00 59.72 176 GLY A CA 1
ATOM 1467 C C . GLY A 1 176 ? -11.905 -1.902 -4.908 1.00 59.72 176 GLY A C 1
ATOM 1468 O O . GLY A 1 176 ? -12.326 -1.258 -5.865 1.00 59.72 176 GLY A O 1
ATOM 1469 N N . SER A 1 177 ? -11.859 -3.240 -4.885 1.00 60.25 177 SER A N 1
ATOM 1470 C CA . SER A 1 177 ? -12.093 -4.197 -5.995 1.00 60.25 177 SER A CA 1
ATOM 1471 C C . SER A 1 177 ? -10.898 -4.410 -6.939 1.00 60.25 177 SER A C 1
ATOM 1473 O O . SER A 1 177 ? -10.063 -3.517 -7.096 1.00 60.25 177 SER A O 1
ATOM 1475 N N . TYR A 1 178 ? -10.800 -5.630 -7.488 1.00 52.53 178 TYR A N 1
ATOM 1476 C CA . TYR A 1 178 ? -9.685 -6.155 -8.290 1.00 52.53 178 TYR A CA 1
ATOM 1477 C C . TYR A 1 178 ? -10.067 -6.432 -9.747 1.00 52.53 178 TYR A C 1
ATOM 1479 O O . TYR A 1 178 ? -11.254 -6.740 -10.002 1.00 52.53 178 TYR A O 1
#

Nearest PDB structures (foldseek):
  7pjd-assembly6_F  TM=8.758E-01  e=7.683E-10  Bombyx mori
  4ndb-assembly2_B  TM=8.037E-01  e=1.824E-08  Doryteuthis pealeii
  4ndc-assembly2_B  TM=7.628E-01  e=8.580E-09  Doryteuthis pealeii
  2scp-assembly1_B  TM=8.326E-01  e=5.796E-08  Hediste diversicolor
  6kth-assembly1_A  TM=7.289E-01  e=1.824E-08  Bombyx mori

Solvent-accessible surface area (backbone atoms only — not comparable to full-atom values): 9776 Å² total; per-residue (Å²): 120,78,68,50,74,68,56,50,50,54,52,50,52,53,46,59,52,46,20,66,79,68,77,71,41,38,37,68,66,28,43,49,52,32,28,51,39,34,36,59,55,40,63,77,76,43,94,71,89,46,43,61,44,36,43,50,36,42,52,52,47,38,67,66,61,40,55,76,16,26,80,84,66,80,70,42,25,44,64,69,38,41,51,52,38,46,34,78,52,64,76,56,67,69,61,51,53,52,52,53,51,40,47,49,61,31,45,23,69,88,66,83,64,41,34,41,60,70,38,51,49,41,51,39,48,35,55,69,45,55,65,72,42,50,53,53,27,46,65,62,60,27,77,87,67,82,64,41,36,44,58,68,54,50,53,50,27,48,46,37,46,78,72,45,86,60,87,82,39,67,21,49,28,78,81,48,63,128